Protein AF-A0A0X3Y2R1-F1 (afdb_monomer)

Foldseek 3Di:
DDDPPPPPDQPPDDPDDDPPPVSVVVLVVVLVVLLVVLVVLLVVLVVLLVVLVPDQPDPDPVVVVSVVVLVVSLVVLVVSVVVVCVRCPPPDCDDPSVVSVVSSVVSSVSSVVSSVVSVVSVVVSVVVVVVVVVVVVVVVVVVVVVLVVVLVVLVVVLVVLVVVLVVLLVVLVVVLVVVVVPDPDPVVNVLSVLVSVLSNVLSVLVSVLSVVVSVCVNVVHPDDPVSVVSNVVSVVSVVVSVVVVD

Sequence (246 aa):
MEKNEKKVKMPSESFKEKNIEDSKNKILIFLTERKDNFSKICIDLEEYRRYFKNSFYENNQEYNDKLKEFNQYSKKFNSILDNFLEEVTDLPDGGEIGKLLLEMLTFMLVAQAKNTRIHTRIHKNIMIKSQEQISRYEIDIKSQRNNLRNIYTGFISIIAVFLSIFTLVSANINFFGNIIKVEDTLKKVISLFILVNSVTVFSLITLIGVIYLTIAFFNDKKVKLSYLLAYVPPILLFVSYFIIIA

Organism: Fusobacterium nucleatum subsp. nucleatum (NCBI:txid76856)

Structure (mmCIF, N/CA/C/O backbone):
data_AF-A0A0X3Y2R1-F1
#
_entry.id   AF-A0A0X3Y2R1-F1
#
loop_
_atom_site.group_PDB
_atom_site.id
_atom_site.type_symbol
_atom_site.label_atom_id
_atom_site.label_alt_id
_atom_site.label_comp_id
_atom_site.label_asym_id
_atom_site.label_entity_id
_atom_site.label_seq_id
_atom_site.pdbx_PDB_ins_code
_atom_site.Cartn_x
_atom_site.Cartn_y
_atom_site.Cartn_z
_atom_site.occupancy
_atom_site.B_iso_or_equiv
_atom_site.auth_seq_id
_atom_site.auth_comp_id
_atom_site.auth_asym_id
_atom_site.auth_atom_id
_atom_site.pdbx_PDB_model_num
ATOM 1 N N . MET A 1 1 ? 0.528 -20.472 32.625 1.00 34.16 1 MET A N 1
ATOM 2 C CA . MET A 1 1 ? -0.441 -19.948 33.612 1.00 34.16 1 MET A CA 1
ATOM 3 C C . MET A 1 1 ? -1.631 -19.393 32.846 1.00 34.16 1 MET A C 1
ATOM 5 O O . MET A 1 1 ? -1.656 -18.216 32.512 1.00 34.16 1 MET A O 1
ATOM 9 N N . GLU A 1 2 ? -2.569 -20.265 32.488 1.00 30.62 2 GLU A N 1
ATOM 10 C CA . GLU A 1 2 ? -3.831 -19.877 31.857 1.00 30.62 2 GLU A CA 1
ATOM 11 C C . GLU A 1 2 ? -4.748 -19.287 32.930 1.00 30.62 2 GLU A C 1
ATOM 13 O O . GLU A 1 2 ? -5.202 -19.986 33.836 1.00 30.62 2 GLU A O 1
ATOM 18 N N . LYS A 1 3 ? -4.992 -17.976 32.869 1.00 31.55 3 LYS A N 1
ATOM 19 C CA . LYS A 1 3 ? -6.099 -17.376 33.611 1.00 31.55 3 LYS A CA 1
ATOM 20 C C . LYS A 1 3 ? -7.380 -17.708 32.855 1.00 31.55 3 LYS A C 1
ATOM 22 O O . LYS A 1 3 ? -7.641 -17.141 31.801 1.00 31.55 3 LYS A O 1
ATOM 27 N N . ASN A 1 4 ? -8.154 -18.630 33.419 1.00 30.25 4 ASN A N 1
ATOM 28 C CA . ASN A 1 4 ? -9.552 -18.867 33.080 1.00 30.25 4 ASN A CA 1
ATOM 29 C C . ASN A 1 4 ? -10.342 -17.550 33.191 1.00 30.25 4 ASN A C 1
ATOM 31 O O . ASN A 1 4 ? -10.790 -17.180 34.278 1.00 30.25 4 ASN A O 1
ATOM 35 N N . GLU A 1 5 ? -10.523 -16.841 32.076 1.00 31.39 5 GLU A N 1
ATOM 36 C CA . GLU A 1 5 ? -11.578 -15.838 31.941 1.00 31.39 5 GLU A CA 1
ATOM 37 C C . GLU A 1 5 ? -12.917 -16.584 31.997 1.00 31.39 5 GLU A C 1
ATOM 39 O O . GLU A 1 5 ? -13.379 -17.166 31.013 1.00 31.39 5 GLU A O 1
ATOM 44 N N . LYS A 1 6 ? -13.535 -16.623 33.183 1.00 33.97 6 LYS A N 1
ATOM 45 C CA . LYS A 1 6 ? -14.935 -17.027 33.324 1.00 33.97 6 LYS A CA 1
ATOM 46 C C . LYS A 1 6 ? -15.764 -16.122 32.413 1.00 33.97 6 LYS A C 1
ATOM 48 O O . LYS A 1 6 ? -15.963 -14.952 32.723 1.00 33.97 6 LYS A O 1
ATOM 53 N N . LYS A 1 7 ? -16.264 -16.667 31.301 1.00 39.41 7 LYS A N 1
ATOM 54 C CA . LYS A 1 7 ? -17.355 -16.051 30.541 1.00 39.41 7 LYS A CA 1
ATOM 55 C C . LYS A 1 7 ? -18.564 -15.957 31.473 1.00 39.41 7 LYS A C 1
ATOM 57 O O . LYS A 1 7 ? -19.241 -16.959 31.698 1.00 39.41 7 LYS A O 1
ATOM 62 N N . VAL A 1 8 ? -18.804 -14.778 32.039 1.00 39.47 8 VAL A N 1
ATOM 63 C CA . VAL A 1 8 ? -20.049 -14.469 32.747 1.00 39.47 8 VAL A CA 1
ATOM 64 C C . VAL A 1 8 ? -21.140 -14.393 31.683 1.00 39.47 8 VAL A C 1
ATOM 66 O O . VAL A 1 8 ? -21.275 -13.392 30.987 1.00 39.47 8 VAL A O 1
ATOM 69 N N . LYS A 1 9 ? -21.843 -15.510 31.485 1.00 44.72 9 LYS A N 1
ATOM 70 C CA . LYS A 1 9 ? -23.064 -15.570 30.678 1.00 44.72 9 LYS A CA 1
ATOM 71 C C . LYS A 1 9 ? -24.249 -15.136 31.534 1.00 44.72 9 LYS A C 1
ATOM 73 O O . LYS A 1 9 ? -24.254 -15.407 32.737 1.00 44.72 9 LYS A O 1
ATOM 78 N N . MET A 1 10 ? -25.256 -14.523 30.908 1.00 43.09 10 MET A N 1
ATOM 79 C CA . MET A 1 10 ? -26.556 -14.319 31.551 1.00 43.09 10 MET A CA 1
ATOM 80 C C . MET A 1 10 ? -27.061 -15.641 32.158 1.00 43.09 10 MET A C 1
ATOM 82 O O . MET A 1 10 ? -26.907 -16.693 31.527 1.00 43.09 10 MET A O 1
ATOM 86 N N . PRO A 1 11 ? -27.662 -15.622 33.362 1.00 44.97 11 PRO A N 1
ATOM 87 C CA . PRO A 1 11 ? -28.299 -16.807 33.915 1.00 44.97 11 PRO A CA 1
ATOM 88 C C . PRO A 1 11 ? -29.455 -17.214 32.995 1.00 44.97 11 PRO A C 1
ATOM 90 O O . PRO A 1 11 ? -30.408 -16.461 32.830 1.00 44.97 11 PRO A O 1
ATOM 93 N N . SER A 1 12 ? -29.374 -18.401 32.395 1.00 44.72 12 SER A N 1
ATOM 94 C CA . SER A 1 12 ? -30.384 -18.938 31.473 1.00 44.72 12 SER A CA 1
ATOM 95 C C . SER A 1 12 ? -31.583 -19.577 32.186 1.00 44.72 12 SER A C 1
ATOM 97 O O . SER A 1 12 ? -32.232 -20.463 31.632 1.00 44.72 12 SER A O 1
ATOM 99 N N . GLU A 1 13 ? -31.858 -19.206 33.436 1.00 42.28 13 GLU A N 1
ATOM 100 C CA . GLU A 1 13 ? -32.948 -19.805 34.202 1.00 42.28 13 GLU A CA 1
ATOM 101 C C . GLU A 1 13 ? -34.235 -19.011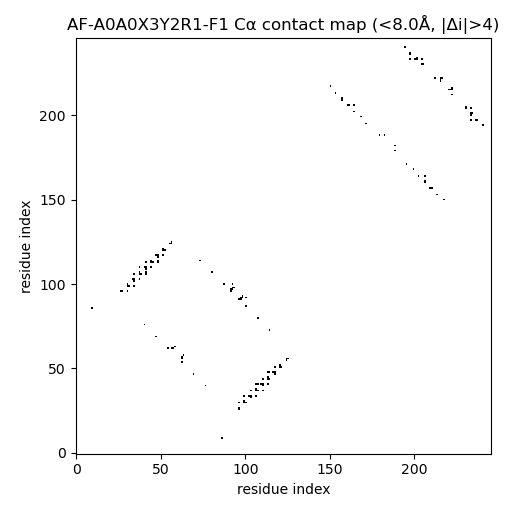 34.009 1.00 42.28 13 GLU A C 1
ATOM 103 O O . GLU A 1 13 ? -34.352 -17.855 34.407 1.00 42.28 13 GLU A O 1
ATOM 108 N N . SER A 1 14 ? -35.205 -19.686 33.388 1.00 39.03 14 SER A N 1
ATOM 109 C CA . SER A 1 14 ? -36.600 -19.281 33.256 1.00 39.03 14 SER A CA 1
ATOM 110 C C . SER A 1 14 ? -37.097 -18.558 34.508 1.00 39.03 14 SER A C 1
ATOM 112 O O . SER A 1 14 ? -37.082 -19.133 35.600 1.00 39.03 14 SER A O 1
ATOM 114 N N . PHE A 1 15 ? -37.575 -17.329 34.326 1.00 49.06 15 PHE A N 1
ATOM 115 C CA . PHE A 1 15 ? -38.191 -16.489 35.348 1.00 49.06 15 PHE A CA 1
ATOM 116 C C . PHE A 1 15 ? -39.434 -17.167 35.956 1.00 49.06 15 PHE A C 1
ATOM 118 O O . PHE A 1 15 ? -40.565 -16.897 35.567 1.00 49.06 15 PHE A O 1
ATOM 125 N N . LYS A 1 16 ? -39.242 -18.077 36.917 1.00 42.19 16 LYS A N 1
ATOM 126 C CA . LYS A 1 16 ? -40.312 -18.630 37.758 1.00 42.19 16 LYS A CA 1
ATOM 127 C C . LYS A 1 16 ? -40.373 -17.850 39.070 1.00 42.19 16 LYS A C 1
ATOM 129 O O . LYS A 1 16 ? -39.720 -18.211 40.041 1.00 42.19 16 LYS A O 1
ATOM 134 N N . GLU A 1 17 ? -41.118 -16.746 39.033 1.00 45.19 17 GLU A N 1
ATOM 135 C CA . GLU A 1 17 ? -41.950 -16.090 40.071 1.00 45.19 17 GLU A CA 1
ATOM 136 C C . GLU A 1 17 ? -41.584 -16.085 41.577 1.00 45.19 17 GLU A C 1
ATOM 138 O O . GLU A 1 17 ? -42.389 -15.610 42.372 1.00 45.19 17 GLU A O 1
ATOM 143 N N . LYS A 1 18 ? -40.398 -16.504 42.037 1.00 44.75 18 LYS A N 1
ATOM 144 C CA . LYS A 1 18 ? -40.058 -16.465 43.478 1.00 44.75 18 LYS A CA 1
ATOM 145 C C . LYS A 1 18 ? -38.888 -15.577 43.896 1.00 44.75 18 LYS A C 1
ATOM 147 O O . LYS A 1 18 ? -38.600 -15.543 45.085 1.00 44.75 18 LYS A O 1
ATOM 152 N N . ASN A 1 19 ? -38.247 -14.818 42.997 1.00 57.69 19 ASN A N 1
ATOM 153 C CA . ASN A 1 19 ? -37.176 -13.903 43.424 1.00 57.69 19 ASN A CA 1
ATOM 154 C C . ASN A 1 19 ? -36.891 -12.740 42.446 1.00 57.69 19 ASN A C 1
ATOM 156 O O . ASN A 1 19 ? -35.836 -12.658 41.811 1.00 57.69 19 ASN A O 1
ATOM 160 N N . ILE A 1 20 ? -37.873 -11.849 42.279 1.00 64.44 20 ILE A N 1
ATOM 161 C CA . ILE A 1 20 ? -37.789 -10.691 41.367 1.00 64.44 20 ILE A CA 1
ATOM 162 C C . ILE A 1 20 ? -36.650 -9.738 41.780 1.00 64.44 20 ILE A C 1
ATOM 164 O O . ILE A 1 20 ? -35.877 -9.310 40.924 1.00 64.44 20 ILE A O 1
ATOM 168 N N . GLU A 1 21 ? -36.489 -9.471 43.080 1.00 72.25 21 GLU A N 1
ATOM 169 C CA . GLU A 1 21 ? -35.453 -8.563 43.599 1.00 72.25 21 GLU A CA 1
ATOM 170 C C . GLU A 1 21 ? -34.033 -9.131 43.407 1.00 72.25 21 GLU A C 1
ATOM 172 O O . GLU A 1 21 ? -33.136 -8.432 42.938 1.00 72.25 21 GLU A O 1
ATOM 177 N N . ASP A 1 22 ? -33.834 -10.431 43.652 1.00 74.69 22 ASP A N 1
ATOM 178 C CA . ASP A 1 22 ? -32.544 -11.101 43.424 1.00 74.69 22 ASP A CA 1
ATOM 179 C C . ASP A 1 22 ? -32.170 -11.160 41.937 1.00 74.69 22 ASP A C 1
ATOM 181 O O . ASP A 1 22 ? -30.998 -11.037 41.572 1.00 74.69 22 ASP A O 1
ATOM 185 N N . SER A 1 23 ? -33.160 -11.319 41.056 1.00 71.00 23 SER A N 1
ATOM 186 C CA . SER A 1 23 ? -32.948 -11.296 39.603 1.00 71.00 23 SER A CA 1
ATOM 187 C C . SER A 1 23 ? -32.554 -9.896 39.126 1.00 71.00 23 SER A C 1
ATOM 189 O O . SER A 1 23 ? -31.621 -9.745 38.336 1.00 71.00 23 SER A O 1
ATOM 191 N N . LYS A 1 24 ? -33.200 -8.862 39.671 1.00 78.94 24 LYS A N 1
ATOM 192 C CA . LYS A 1 24 ? -32.885 -7.454 39.409 1.00 78.94 24 LYS A CA 1
ATOM 193 C C . LYS A 1 24 ? -31.477 -7.084 39.890 1.00 78.94 24 LYS A C 1
ATOM 195 O O . LYS A 1 24 ? -30.729 -6.457 39.142 1.00 78.94 24 LYS A O 1
ATOM 200 N N . ASN A 1 25 ? -31.077 -7.541 41.077 1.00 82.62 25 ASN A N 1
ATOM 201 C CA . ASN A 1 25 ? -29.726 -7.336 41.607 1.00 82.62 25 ASN A CA 1
ATOM 202 C C . ASN A 1 25 ? -28.649 -8.013 40.745 1.00 82.62 25 ASN A C 1
ATOM 204 O O . ASN A 1 25 ? -27.611 -7.410 40.476 1.00 82.62 25 ASN A O 1
ATOM 208 N N . LYS A 1 26 ? -28.899 -9.229 40.240 1.00 82.69 26 LYS A N 1
ATOM 209 C CA . LYS A 1 26 ? -27.979 -9.908 39.309 1.00 82.69 26 LYS A CA 1
ATOM 210 C C . LYS A 1 26 ? -27.798 -9.135 37.999 1.00 82.69 26 LYS A C 1
ATOM 212 O O . LYS A 1 26 ? -26.673 -9.028 37.517 1.00 82.69 26 LYS A O 1
ATOM 217 N N . ILE A 1 27 ? -28.880 -8.578 37.448 1.00 82.00 27 ILE A N 1
ATOM 218 C CA . ILE A 1 27 ? -28.824 -7.743 36.239 1.00 82.00 27 ILE A CA 1
ATOM 219 C C . ILE A 1 27 ? -28.024 -6.466 36.514 1.00 82.00 27 ILE A C 1
ATOM 221 O O . ILE A 1 27 ? -27.129 -6.134 35.745 1.00 82.00 27 ILE A O 1
ATOM 225 N N . LEU A 1 28 ? -28.279 -5.777 37.628 1.00 84.00 28 LEU A N 1
ATOM 226 C CA . LEU A 1 28 ? -27.548 -4.557 37.987 1.00 84.00 28 LEU A CA 1
ATOM 227 C C . LEU A 1 28 ? -26.040 -4.796 38.136 1.00 84.00 28 LEU A C 1
ATOM 229 O O . LEU A 1 28 ? -25.251 -4.007 37.617 1.00 84.00 28 LEU A O 1
ATOM 233 N N . ILE A 1 29 ? -25.631 -5.895 38.777 1.00 85.12 29 ILE A N 1
ATOM 234 C CA . ILE A 1 29 ? -24.212 -6.269 38.896 1.00 85.12 29 ILE A CA 1
ATOM 235 C C . ILE A 1 29 ? -23.607 -6.514 37.510 1.00 85.12 29 ILE A C 1
ATOM 237 O O . ILE A 1 29 ? -22.588 -5.913 37.176 1.00 85.12 29 ILE A O 1
ATOM 241 N N . PHE A 1 30 ? -24.265 -7.324 36.674 1.00 84.12 30 PHE A N 1
ATOM 242 C CA . PHE A 1 30 ? -23.812 -7.612 35.310 1.00 84.12 30 PHE A CA 1
ATOM 243 C C . PHE A 1 30 ? -23.629 -6.337 34.475 1.00 84.12 30 PHE A C 1
ATOM 245 O O . PHE A 1 30 ? -22.599 -6.145 33.825 1.00 84.12 30 PHE A O 1
ATOM 252 N N . LEU A 1 31 ? -24.615 -5.442 34.510 1.00 84.06 31 LEU A N 1
ATOM 253 C CA . LEU A 1 31 ? -24.585 -4.194 33.756 1.00 84.06 31 LEU A CA 1
ATOM 254 C C . LEU A 1 31 ? -23.510 -3.232 34.289 1.00 84.06 31 LEU A C 1
ATOM 256 O O . LEU A 1 31 ? -22.842 -2.562 33.504 1.00 84.06 31 LEU A O 1
ATOM 260 N N . THR A 1 32 ? -23.276 -3.203 35.602 1.00 85.62 32 THR A N 1
ATOM 261 C CA . THR A 1 32 ? -22.211 -2.382 36.203 1.00 85.62 32 THR A CA 1
ATOM 262 C C . THR A 1 32 ? -20.822 -2.880 35.791 1.00 85.62 32 THR A C 1
ATOM 264 O O . THR A 1 32 ? -19.989 -2.086 35.359 1.00 85.62 32 THR A O 1
ATOM 267 N N . GLU A 1 33 ? -20.588 -4.196 35.803 1.00 86.06 33 GLU A N 1
ATOM 268 C CA . GLU A 1 33 ? -19.331 -4.784 35.314 1.00 86.06 33 GLU A CA 1
ATOM 269 C C . GLU A 1 33 ? -19.100 -4.497 33.819 1.00 86.06 33 GLU A C 1
ATOM 271 O O . GLU A 1 33 ? -17.976 -4.233 33.377 1.00 86.06 33 GLU A O 1
ATOM 276 N N . ARG A 1 34 ? -20.164 -4.520 33.007 1.00 84.25 34 ARG A N 1
ATOM 277 C CA . ARG A 1 34 ? -20.086 -4.180 31.578 1.00 84.25 34 ARG A CA 1
ATOM 278 C C . ARG A 1 34 ? -19.798 -2.702 31.351 1.00 84.25 34 ARG A C 1
ATOM 280 O O . ARG A 1 34 ? -18.981 -2.384 30.486 1.00 84.25 34 ARG A O 1
ATOM 287 N N . LYS A 1 35 ? -20.392 -1.809 32.141 1.00 87.25 35 LYS A N 1
ATOM 288 C CA . LYS A 1 35 ? -20.116 -0.368 32.097 1.00 87.25 35 LYS A CA 1
ATOM 289 C C . LYS A 1 35 ? -18.630 -0.069 32.298 1.00 87.25 35 LYS A C 1
ATOM 291 O O . LYS A 1 35 ? -18.055 0.666 31.493 1.00 87.25 35 LYS A O 1
ATOM 296 N N . ASP A 1 36 ? -17.996 -0.669 33.301 1.00 87.06 36 ASP A N 1
ATOM 297 C CA . ASP A 1 36 ? -16.567 -0.460 33.561 1.00 87.06 36 ASP A CA 1
ATOM 298 C C . ASP A 1 36 ? -15.697 -0.948 32.394 1.00 87.06 36 ASP A C 1
ATOM 300 O O . ASP A 1 36 ? -14.759 -0.263 31.972 1.00 87.06 36 ASP A O 1
ATOM 304 N N . ASN A 1 37 ? -16.059 -2.084 31.794 1.00 88.12 37 ASN A N 1
ATOM 305 C CA . ASN A 1 37 ? -15.391 -2.592 30.597 1.00 88.12 37 ASN A CA 1
ATOM 306 C C . ASN A 1 37 ? -15.531 -1.636 29.400 1.00 88.12 37 ASN A C 1
ATOM 308 O O . ASN A 1 37 ? -14.539 -1.350 28.727 1.00 88.12 37 ASN A O 1
ATOM 312 N N . PHE A 1 38 ? -16.725 -1.098 29.137 1.00 88.81 38 PHE A N 1
ATOM 313 C CA . PHE A 1 38 ? -16.936 -0.146 28.039 1.00 88.81 38 PHE A CA 1
ATOM 314 C C . PHE A 1 38 ? -16.244 1.198 28.267 1.00 88.81 38 PHE A C 1
ATOM 316 O O . PHE A 1 38 ? -15.695 1.779 27.325 1.00 88.81 38 PHE A O 1
ATOM 323 N N . SER A 1 39 ? -16.212 1.669 29.512 1.00 89.94 39 SER A N 1
ATOM 324 C CA . SER A 1 39 ? -15.440 2.848 29.901 1.00 89.94 39 SER A CA 1
ATOM 325 C C . SER A 1 39 ? -13.952 2.650 29.593 1.00 89.94 39 SER A C 1
ATOM 327 O O . SER A 1 39 ? -13.333 3.486 28.930 1.00 89.94 39 SER A O 1
ATOM 329 N N . LYS A 1 40 ? -13.392 1.489 29.956 1.00 92.19 40 LYS A N 1
ATOM 330 C CA . LYS A 1 40 ? -12.003 1.140 29.637 1.00 92.19 40 LYS A CA 1
ATOM 331 C C . LYS A 1 40 ? -11.745 1.085 28.130 1.00 92.19 40 LYS A C 1
ATOM 333 O O . LYS A 1 40 ? -10.772 1.668 27.663 1.00 92.19 40 LYS A O 1
ATOM 338 N N . ILE A 1 41 ? -12.657 0.495 27.356 1.00 93.31 41 ILE A N 1
ATOM 339 C CA . ILE A 1 41 ? -12.561 0.472 25.887 1.00 93.31 41 ILE A CA 1
ATOM 340 C C . ILE A 1 41 ? -12.483 1.891 25.305 1.00 93.31 41 ILE A C 1
ATOM 342 O O . ILE A 1 41 ? -11.705 2.158 24.387 1.00 93.31 41 ILE A O 1
ATOM 346 N N . CYS A 1 42 ? -13.254 2.835 25.850 1.00 92.00 42 CYS A N 1
ATOM 347 C CA . CYS A 1 42 ? -13.208 4.231 25.414 1.00 92.00 42 CYS A CA 1
ATOM 348 C C . CYS A 1 42 ? -11.849 4.899 25.668 1.00 92.00 42 CYS A C 1
ATOM 350 O O . CYS A 1 42 ? -11.471 5.795 24.897 1.00 92.00 42 CYS A O 1
ATOM 352 N N . ILE A 1 43 ? -11.159 4.513 26.745 1.00 93.12 43 ILE A N 1
ATOM 353 C CA . ILE A 1 43 ? -9.824 5.002 27.111 1.00 93.12 43 ILE A CA 1
ATOM 354 C C . ILE A 1 43 ? -8.783 4.398 26.170 1.00 93.12 43 ILE A C 1
ATOM 356 O O . ILE A 1 43 ? -8.083 5.153 25.500 1.00 93.12 43 ILE A O 1
ATOM 360 N N . ASP A 1 44 ? -8.759 3.073 26.028 1.00 94.56 44 ASP A N 1
ATOM 361 C CA . ASP A 1 44 ? -7.815 2.362 25.157 1.00 94.56 44 ASP A CA 1
ATOM 362 C C . ASP A 1 44 ? -7.900 2.879 23.705 1.00 94.56 44 ASP A C 1
ATOM 364 O O . ASP A 1 44 ? -6.894 3.195 23.067 1.00 94.56 44 ASP A O 1
ATOM 368 N N . LEU A 1 45 ? -9.116 3.057 23.172 1.00 94.88 45 LEU A N 1
ATOM 369 C CA . LEU A 1 45 ? -9.315 3.626 21.834 1.00 94.88 45 LEU A CA 1
ATOM 370 C C . LEU A 1 45 ? -8.849 5.084 21.733 1.00 94.88 45 LEU A C 1
ATOM 372 O O . LEU A 1 45 ? -8.444 5.525 20.657 1.00 94.88 45 LEU A O 1
ATOM 376 N N . GLU A 1 46 ? -8.884 5.860 22.818 1.00 93.50 46 GLU A N 1
ATOM 377 C CA . GLU A 1 46 ? -8.306 7.207 22.814 1.00 93.50 46 GLU A CA 1
ATOM 378 C C . GLU A 1 46 ? -6.782 7.166 22.695 1.00 93.50 46 GLU A C 1
ATOM 380 O O . GLU A 1 46 ? -6.209 8.009 22.002 1.00 93.50 46 GLU A O 1
ATOM 385 N N . GLU A 1 47 ? -6.127 6.186 23.314 1.00 93.81 47 GLU A N 1
ATOM 386 C CA . GLU A 1 47 ? -4.680 5.999 23.201 1.00 93.81 47 GLU A CA 1
ATOM 387 C C . GLU A 1 47 ? -4.281 5.659 21.766 1.00 93.81 47 GLU A C 1
ATOM 389 O O . GLU A 1 47 ? -3.440 6.353 21.187 1.00 93.81 47 GLU A O 1
ATOM 394 N N . TYR A 1 48 ? -4.964 4.700 21.131 1.00 94.12 48 TYR A N 1
ATOM 395 C CA . TYR A 1 48 ? -4.760 4.406 19.709 1.00 94.12 48 TYR A CA 1
ATOM 396 C C . TYR A 1 48 ? -5.024 5.629 18.832 1.00 94.12 48 TYR A C 1
ATOM 398 O O . TYR A 1 48 ? -4.246 5.944 17.930 1.00 94.12 48 TYR A O 1
ATOM 406 N N . ARG A 1 49 ? -6.097 6.377 19.107 1.00 92.06 49 ARG A N 1
ATOM 407 C CA . ARG A 1 49 ? -6.407 7.607 18.374 1.00 92.06 49 ARG A CA 1
ATOM 408 C C . ARG A 1 49 ? -5.297 8.642 18.498 1.00 92.06 49 ARG A C 1
ATOM 410 O O . ARG A 1 49 ? -5.000 9.294 17.497 1.00 92.06 49 ARG A O 1
ATOM 417 N N . ARG A 1 50 ? -4.720 8.831 19.686 1.00 91.31 50 ARG A N 1
ATOM 418 C CA . ARG A 1 50 ? -3.596 9.753 19.912 1.00 91.31 50 ARG A CA 1
ATOM 419 C C . ARG A 1 50 ? -2.345 9.278 19.186 1.00 91.31 50 ARG A C 1
ATOM 421 O O . ARG A 1 50 ? -1.742 10.090 18.488 1.00 91.31 50 ARG A O 1
ATOM 428 N N . TYR A 1 51 ? -2.032 7.987 19.275 1.00 91.62 51 TYR A N 1
ATOM 429 C CA . TYR A 1 51 ? -0.921 7.367 18.556 1.00 91.62 51 TYR A CA 1
ATOM 430 C C . TYR A 1 51 ? -1.045 7.623 17.051 1.00 91.62 51 TYR A C 1
ATOM 432 O O . TYR A 1 51 ? -0.275 8.395 16.493 1.00 91.62 51 TYR A O 1
ATOM 440 N N . PHE A 1 52 ? -2.109 7.145 16.402 1.00 90.38 52 PHE A N 1
ATOM 441 C CA . PHE A 1 52 ? -2.288 7.317 14.954 1.00 90.38 52 PHE A CA 1
ATOM 442 C C . PHE A 1 52 ? -2.540 8.765 14.510 1.00 90.38 52 PHE A C 1
ATOM 444 O O . PHE A 1 52 ? -2.490 9.047 13.315 1.00 90.38 52 PHE A O 1
ATOM 451 N N . LYS A 1 53 ? -2.861 9.690 15.425 1.00 87.50 53 LYS A N 1
ATOM 452 C CA . LYS A 1 53 ? -2.944 11.128 15.120 1.00 87.50 53 LYS A CA 1
ATOM 453 C C . LYS A 1 53 ? -1.557 11.762 15.023 1.00 87.50 53 LYS A C 1
ATOM 455 O O . LYS A 1 53 ? -1.380 12.633 14.177 1.00 87.50 53 LYS A O 1
ATOM 460 N N . ASN A 1 54 ? -0.641 11.373 15.904 1.00 82.69 54 ASN A N 1
ATOM 461 C CA . ASN A 1 54 ? 0.686 11.976 16.014 1.00 82.69 54 ASN A CA 1
ATOM 462 C C . ASN A 1 54 ? 1.739 11.215 15.200 1.00 82.69 54 ASN A C 1
ATOM 464 O O . ASN A 1 54 ? 2.733 11.804 14.790 1.00 82.69 54 ASN A O 1
ATOM 468 N N . SER A 1 55 ? 1.509 9.931 14.938 1.00 76.94 55 SER A N 1
ATOM 469 C CA . SER A 1 55 ? 2.342 9.120 14.063 1.00 76.94 55 SER A CA 1
ATOM 470 C C . SER A 1 55 ? 1.979 9.394 12.608 1.00 76.94 55 SER A C 1
ATOM 472 O O . SER A 1 55 ? 0.854 9.135 12.166 1.00 76.94 55 SER A O 1
ATOM 474 N N . PHE A 1 56 ? 2.947 9.883 11.839 1.00 67.88 56 PHE A N 1
ATOM 475 C CA . PHE A 1 56 ? 2.886 9.754 10.390 1.00 67.88 56 PHE A CA 1
ATOM 476 C C . PHE A 1 56 ? 3.056 8.278 10.030 1.00 67.88 56 PHE A C 1
ATOM 478 O O . PHE A 1 56 ? 3.647 7.514 10.793 1.00 67.88 56 PHE A O 1
ATOM 485 N N . TYR A 1 57 ? 2.485 7.853 8.900 1.00 64.06 57 TYR A N 1
ATOM 486 C CA . TYR A 1 57 ? 2.763 6.513 8.395 1.00 64.06 57 TYR A CA 1
ATOM 487 C C . TYR A 1 57 ? 4.256 6.449 8.084 1.00 64.06 57 TYR A C 1
ATOM 489 O O . TYR A 1 57 ? 4.720 6.941 7.057 1.00 64.06 57 TYR A O 1
ATOM 497 N N . GLU A 1 58 ? 5.006 5.854 8.994 1.00 64.44 58 GLU A N 1
ATOM 498 C CA . GLU A 1 58 ? 6.393 5.501 8.801 1.00 64.44 58 GLU A CA 1
ATOM 499 C C . GLU A 1 58 ? 6.426 4.011 8.516 1.00 64.44 58 GLU A C 1
ATOM 501 O O . GLU A 1 58 ? 5.734 3.217 9.153 1.00 64.44 58 GLU A O 1
ATOM 506 N N . ASN A 1 59 ? 7.228 3.606 7.535 1.00 65.38 59 ASN A N 1
ATOM 507 C CA . ASN A 1 59 ? 7.446 2.191 7.252 1.00 65.38 59 ASN A CA 1
ATOM 508 C C . ASN A 1 59 ? 8.395 1.591 8.306 1.00 65.38 59 ASN A C 1
ATOM 510 O O . ASN A 1 59 ? 9.394 0.964 7.964 1.00 65.38 59 ASN A O 1
ATOM 514 N N . ASN A 1 60 ? 8.114 1.859 9.580 1.00 79.75 60 ASN A N 1
ATOM 515 C CA . ASN A 1 60 ? 8.862 1.393 10.726 1.00 79.75 60 ASN A CA 1
ATOM 516 C C . ASN A 1 60 ? 8.119 0.203 11.359 1.00 79.75 60 ASN A C 1
ATOM 518 O O . ASN A 1 60 ? 6.925 -0.030 11.134 1.00 79.75 60 ASN A O 1
ATOM 522 N N . GLN A 1 61 ? 8.865 -0.628 12.077 1.00 85.25 61 GLN A N 1
ATOM 523 C CA . GLN A 1 61 ? 8.319 -1.856 12.642 1.00 85.25 61 GLN A CA 1
ATOM 524 C C . GLN A 1 61 ? 7.283 -1.559 13.734 1.00 85.25 61 GLN A C 1
ATOM 526 O O . GLN A 1 61 ? 6.225 -2.181 13.762 1.00 85.25 61 GLN A O 1
ATOM 531 N N . GLU A 1 62 ? 7.533 -0.520 14.530 1.00 87.94 62 GLU A N 1
ATOM 532 C CA . GLU A 1 62 ? 6.661 -0.075 15.617 1.00 87.94 62 GLU A CA 1
ATOM 533 C C . GLU A 1 62 ? 5.240 0.277 15.142 1.00 87.94 62 GLU A C 1
ATOM 535 O O . GLU A 1 62 ? 4.258 -0.200 15.711 1.00 87.94 62 GLU A O 1
ATOM 540 N N . TYR A 1 63 ? 5.112 1.049 14.060 1.00 88.06 63 TYR A N 1
ATOM 541 C CA . TYR A 1 63 ? 3.826 1.437 13.482 1.00 88.06 63 TYR A CA 1
ATOM 542 C C . TYR A 1 63 ? 3.055 0.223 12.966 1.00 88.06 63 TYR A C 1
ATOM 544 O O . TYR A 1 63 ? 1.849 0.105 13.189 1.00 88.06 63 TYR A O 1
ATOM 552 N N . ASN A 1 64 ? 3.744 -0.700 12.288 1.00 88.44 64 ASN A N 1
ATOM 553 C CA . ASN A 1 64 ? 3.130 -1.917 11.759 1.00 88.44 64 ASN A CA 1
ATOM 554 C C . ASN A 1 64 ? 2.649 -2.849 12.876 1.00 88.44 64 ASN A C 1
ATOM 556 O O . ASN A 1 64 ? 1.577 -3.448 12.757 1.00 88.44 64 ASN A O 1
ATOM 560 N N . ASP A 1 65 ? 3.410 -2.953 13.961 1.00 91.50 65 ASP A N 1
ATOM 561 C CA . ASP A 1 65 ? 3.036 -3.756 15.121 1.00 91.50 65 ASP A CA 1
ATOM 562 C C . ASP A 1 65 ? 1.841 -3.128 15.849 1.00 91.50 65 ASP A C 1
ATOM 564 O O . ASP A 1 65 ? 0.847 -3.816 1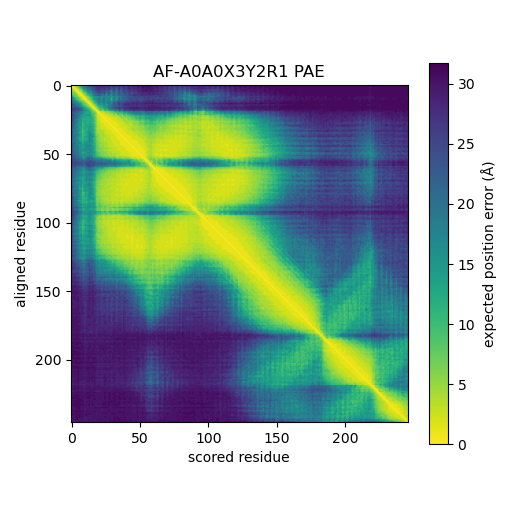6.097 1.00 91.50 65 ASP A O 1
ATOM 568 N N . LYS A 1 66 ? 1.846 -1.804 16.052 1.00 92.19 66 LYS A N 1
ATOM 569 C CA . LYS A 1 66 ? 0.698 -1.067 16.607 1.00 92.19 66 LYS A CA 1
ATOM 570 C C . LYS A 1 66 ? -0.549 -1.142 15.730 1.00 92.19 66 LYS A C 1
ATOM 572 O O . LYS A 1 66 ? -1.660 -1.231 16.249 1.00 92.19 66 LYS A O 1
ATOM 577 N N . LEU A 1 67 ? -0.397 -1.146 14.407 1.00 92.69 67 LEU A N 1
ATOM 578 C CA . LEU A 1 67 ? -1.503 -1.337 13.467 1.00 92.69 67 LEU A CA 1
ATOM 579 C C . LEU A 1 67 ? -2.114 -2.739 13.585 1.00 92.69 67 LEU A C 1
ATOM 581 O O . LEU A 1 67 ? -3.339 -2.879 13.594 1.00 92.69 67 LEU A O 1
ATOM 585 N N . LYS A 1 68 ? -1.284 -3.782 13.691 1.00 94.06 68 LYS A N 1
ATOM 586 C CA . LYS A 1 68 ? -1.760 -5.158 13.912 1.00 94.06 68 LYS A CA 1
ATOM 587 C C . LYS A 1 68 ? -2.488 -5.285 15.247 1.00 94.06 68 LYS A C 1
ATOM 589 O O . LYS A 1 68 ? -3.578 -5.855 15.276 1.00 94.06 68 LYS A O 1
ATOM 594 N N . GLU A 1 69 ? -1.915 -4.723 16.307 1.00 95.56 69 GLU A N 1
ATOM 595 C CA . GLU A 1 69 ? -2.508 -4.686 17.646 1.00 95.56 69 GLU A CA 1
ATOM 596 C C . GLU A 1 69 ? -3.880 -3.998 17.617 1.00 95.56 69 GLU A C 1
ATOM 598 O O . GLU A 1 69 ? -4.880 -4.591 18.022 1.00 95.56 69 GLU A O 1
ATOM 603 N N . PHE A 1 70 ? -3.963 -2.801 17.022 1.00 95.88 70 PHE A N 1
ATOM 604 C CA . PHE A 1 70 ? -5.220 -2.071 16.864 1.00 95.88 70 PHE A CA 1
ATOM 605 C C . PHE A 1 70 ? -6.259 -2.864 16.066 1.00 95.88 70 PHE A C 1
ATOM 607 O O . PHE A 1 70 ? -7.420 -2.923 16.457 1.00 95.88 70 PHE A O 1
ATOM 614 N N . ASN A 1 71 ? -5.871 -3.511 14.966 1.00 94.62 71 ASN A N 1
ATOM 615 C CA . ASN A 1 71 ? -6.806 -4.294 14.156 1.00 94.62 71 ASN A CA 1
ATOM 616 C C . ASN A 1 71 ? -7.381 -5.492 14.925 1.00 94.62 71 ASN A C 1
ATOM 618 O O . ASN A 1 71 ? -8.562 -5.810 14.778 1.00 94.62 71 ASN A O 1
ATOM 622 N N . GLN A 1 72 ? -6.569 -6.156 15.750 1.00 96.00 72 GLN A N 1
ATOM 623 C CA . GLN A 1 72 ? -7.045 -7.225 16.630 1.00 96.00 72 GLN A CA 1
ATOM 624 C C . GLN A 1 72 ? -7.966 -6.673 17.720 1.00 96.00 72 GLN A C 1
ATOM 626 O O . GLN A 1 72 ? -9.045 -7.222 17.949 1.00 96.00 72 GLN A O 1
ATOM 631 N N . TYR A 1 73 ? -7.579 -5.556 18.338 1.00 95.50 73 TYR A N 1
ATOM 632 C CA . TYR A 1 73 ? -8.378 -4.874 19.348 1.00 95.50 73 TYR A CA 1
ATOM 633 C C . TYR A 1 73 ? -9.744 -4.438 18.798 1.00 95.50 73 TYR A C 1
ATOM 635 O O . TYR A 1 73 ? -10.775 -4.732 19.393 1.00 95.50 73 TYR A O 1
ATOM 643 N N . SER A 1 74 ? -9.765 -3.810 17.621 1.00 94.94 74 SER A N 1
ATOM 644 C CA . SER A 1 74 ? -10.968 -3.347 16.923 1.00 94.94 74 SER A CA 1
ATOM 645 C C . SER A 1 74 ? -11.930 -4.499 16.613 1.00 94.94 74 SER A C 1
ATOM 647 O O . SER A 1 74 ? -13.130 -4.389 16.856 1.00 94.94 74 SER A O 1
ATOM 649 N N . LYS A 1 75 ? -11.408 -5.650 16.166 1.00 94.88 75 LYS A N 1
ATOM 650 C CA . LYS A 1 75 ? -12.211 -6.868 15.962 1.00 94.88 75 LYS A CA 1
ATOM 651 C C . LYS A 1 75 ? -12.796 -7.401 17.267 1.00 94.88 75 LYS A C 1
ATOM 653 O O . LYS A 1 75 ? -13.972 -7.752 17.306 1.00 94.88 75 LYS A O 1
ATOM 658 N N . LYS A 1 76 ? -11.989 -7.450 18.334 1.00 93.94 76 LYS A N 1
ATOM 659 C CA . LYS A 1 76 ? -12.452 -7.876 19.661 1.00 93.94 76 LYS A CA 1
ATOM 660 C C . LYS A 1 76 ? -13.550 -6.944 20.176 1.00 93.94 76 LYS A C 1
ATOM 662 O O . LYS A 1 76 ? -14.562 -7.431 20.662 1.00 93.94 76 LYS A O 1
ATOM 667 N N . PHE A 1 77 ? -13.377 -5.634 20.020 1.00 94.25 77 PHE A N 1
ATOM 668 C CA . PHE A 1 77 ? -14.382 -4.637 20.377 1.00 94.25 77 PHE A CA 1
ATOM 669 C C . PHE A 1 77 ? -15.699 -4.849 19.624 1.00 94.25 77 PHE A C 1
ATOM 671 O O . PHE A 1 77 ? -16.736 -4.914 20.273 1.00 94.25 77 PHE A O 1
ATOM 678 N N . ASN A 1 78 ? -15.668 -5.026 18.299 1.00 92.56 78 ASN A N 1
ATOM 679 C CA . ASN A 1 78 ? -16.888 -5.277 17.525 1.00 92.56 78 ASN A CA 1
ATOM 680 C C . ASN A 1 78 ? -17.609 -6.549 18.004 1.00 92.56 78 ASN A C 1
ATOM 682 O O . ASN A 1 78 ? -18.813 -6.527 18.203 1.00 92.56 78 ASN A O 1
ATOM 686 N N . SER A 1 79 ? -16.873 -7.624 18.305 1.00 93.00 79 SER A N 1
ATOM 687 C CA . SER A 1 79 ? -17.485 -8.835 18.869 1.00 93.00 79 SER A CA 1
ATOM 688 C C . SER A 1 79 ? -18.093 -8.607 20.260 1.00 93.00 79 SER A C 1
ATOM 690 O O . SER A 1 79 ? -19.136 -9.174 20.569 1.00 93.00 79 SER A O 1
ATOM 692 N N . ILE A 1 80 ? -17.466 -7.790 21.114 1.00 90.50 80 ILE A N 1
ATOM 693 C CA . ILE A 1 80 ? -18.032 -7.418 22.423 1.00 90.50 80 ILE A CA 1
ATOM 694 C C . ILE A 1 80 ? -19.313 -6.597 22.241 1.00 90.50 80 ILE A C 1
ATOM 696 O O . ILE A 1 80 ? -20.274 -6.821 22.974 1.00 90.50 80 ILE A O 1
ATOM 700 N N . LEU A 1 81 ? -19.312 -5.666 21.284 1.00 90.19 81 LEU A N 1
ATOM 701 C CA . LEU A 1 81 ? -20.461 -4.835 20.938 1.00 90.19 81 LEU A CA 1
ATOM 702 C C . LEU A 1 81 ? -21.641 -5.699 20.482 1.00 90.19 81 LEU A C 1
ATOM 704 O O . LEU A 1 81 ? -22.719 -5.574 21.053 1.00 90.19 81 LEU A O 1
ATOM 708 N N . ASP A 1 82 ? -21.418 -6.601 19.526 1.00 89.62 82 ASP A N 1
ATOM 709 C CA . ASP A 1 82 ? -22.459 -7.484 18.989 1.00 89.62 82 ASP A CA 1
ATOM 710 C C . ASP A 1 82 ? -23.050 -8.376 20.093 1.00 89.62 82 ASP A C 1
ATOM 712 O O . ASP A 1 82 ? -24.261 -8.389 20.296 1.00 89.62 82 ASP A O 1
ATOM 716 N N . ASN A 1 83 ? -22.192 -9.026 20.891 1.00 88.75 83 ASN A N 1
ATOM 717 C CA . ASN A 1 83 ? -22.637 -9.868 22.006 1.00 88.75 83 ASN A CA 1
ATOM 718 C C . ASN A 1 83 ? -23.440 -9.075 23.046 1.00 88.75 83 ASN A C 1
ATOM 720 O O . ASN A 1 83 ? -24.415 -9.581 23.589 1.00 88.75 83 ASN A O 1
ATOM 724 N N . PHE A 1 84 ? -23.023 -7.846 23.363 1.00 87.44 84 PHE A N 1
ATOM 725 C CA . PHE A 1 84 ? -23.748 -7.025 24.326 1.00 87.44 84 PHE A CA 1
ATOM 726 C C . PHE A 1 84 ? -25.115 -6.611 23.789 1.00 87.44 84 PHE A C 1
ATOM 728 O O . PHE A 1 84 ? -26.085 -6.680 24.533 1.00 87.44 84 PHE A O 1
ATOM 735 N N . LEU A 1 85 ? -25.201 -6.202 22.519 1.00 86.44 85 LEU A N 1
ATO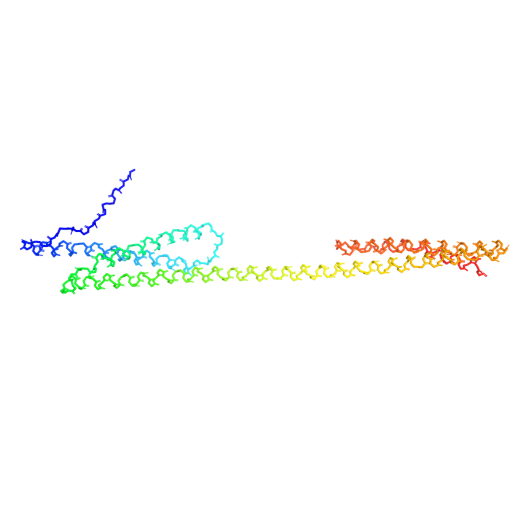M 736 C CA . LEU A 1 85 ? -26.475 -5.848 21.897 1.00 86.44 85 LEU A CA 1
ATOM 737 C C . LEU A 1 85 ? -27.444 -7.033 21.914 1.00 86.44 85 LEU A C 1
ATOM 739 O O . LEU A 1 85 ? -28.598 -6.832 22.268 1.00 86.44 85 LEU A O 1
ATOM 743 N N . GLU A 1 86 ? -26.968 -8.250 21.633 1.00 86.81 86 GLU A N 1
ATOM 744 C CA . GLU A 1 86 ? -27.768 -9.473 21.773 1.00 86.81 86 GLU A CA 1
ATOM 745 C C . GLU A 1 86 ? -28.234 -9.690 23.223 1.00 86.81 86 GLU A C 1
ATOM 747 O O . GLU A 1 86 ? -29.430 -9.855 23.460 1.00 86.81 86 GLU A O 1
ATOM 752 N N . GLU A 1 87 ? -27.316 -9.621 24.196 1.00 82.88 87 GLU A N 1
ATOM 753 C CA . GLU A 1 87 ? -27.583 -9.856 25.626 1.00 82.88 87 GLU A CA 1
ATOM 754 C C . GLU A 1 87 ? -28.583 -8.860 26.240 1.00 82.88 87 GLU A C 1
ATOM 756 O O . GLU A 1 87 ? -29.278 -9.210 27.194 1.00 82.88 87 GLU A O 1
ATOM 761 N N . VAL A 1 88 ? -28.666 -7.625 25.732 1.00 82.75 88 VAL A N 1
ATOM 762 C CA . VAL A 1 88 ? -29.548 -6.589 26.302 1.00 82.75 88 VAL A CA 1
ATOM 763 C C . VAL A 1 88 ? -30.913 -6.466 25.630 1.00 82.75 88 VAL A C 1
ATOM 765 O O . VAL A 1 88 ? -31.764 -5.757 26.162 1.00 82.75 88 VAL A O 1
ATOM 768 N N . THR A 1 89 ? -31.146 -7.156 24.509 1.00 78.19 89 THR A N 1
ATOM 769 C CA . THR A 1 89 ? -32.406 -7.076 23.740 1.00 78.19 89 THR A CA 1
ATOM 770 C C . THR A 1 89 ? -33.635 -7.441 24.577 1.00 78.19 89 THR A C 1
ATOM 772 O O . THR A 1 89 ? -34.691 -6.837 24.416 1.00 78.19 89 THR A O 1
ATOM 775 N N . ASP A 1 90 ? -33.475 -8.394 25.499 1.00 78.38 90 ASP A N 1
ATOM 776 C CA . ASP A 1 90 ? -34.564 -8.950 26.310 1.00 78.38 90 ASP A CA 1
ATOM 777 C C . ASP A 1 90 ? -34.617 -8.370 27.739 1.00 78.38 90 ASP A C 1
ATOM 779 O O . ASP A 1 90 ? -35.354 -8.867 28.597 1.00 78.38 90 ASP A O 1
ATOM 783 N N . LEU A 1 91 ? -33.814 -7.342 28.042 1.00 80.06 91 LEU A N 1
ATOM 784 C CA . LEU A 1 91 ? -33.759 -6.751 29.380 1.00 80.06 91 LEU A CA 1
ATOM 785 C C . LEU A 1 91 ? -34.859 -5.699 29.596 1.00 80.06 91 LEU A C 1
ATOM 787 O O . LEU A 1 91 ? -35.204 -4.962 28.675 1.00 80.06 91 LEU A O 1
ATOM 791 N N . PRO A 1 92 ? -35.371 -5.562 30.836 1.00 76.94 92 PRO A N 1
ATOM 792 C CA . PRO A 1 92 ? -36.310 -4.500 31.162 1.00 76.94 92 PRO A CA 1
ATOM 793 C C . PRO A 1 92 ? -35.649 -3.125 31.000 1.00 76.94 92 PRO A C 1
ATOM 795 O O . PRO A 1 92 ? -34.615 -2.830 31.596 1.00 76.94 92 PRO A O 1
ATOM 798 N N . ASP A 1 93 ? -36.289 -2.261 30.225 1.00 71.62 93 ASP A N 1
ATOM 799 C CA . ASP A 1 93 ? -35.845 -0.921 29.831 1.00 71.62 93 ASP A CA 1
ATOM 800 C C . ASP A 1 93 ? -36.310 0.189 30.797 1.00 71.62 93 ASP A C 1
ATOM 802 O O . ASP A 1 93 ? -35.979 1.365 30.634 1.00 71.62 93 ASP A O 1
ATOM 806 N N . GLY A 1 94 ? -37.031 -0.180 31.859 1.00 75.62 94 GLY A N 1
ATOM 807 C CA . GLY A 1 94 ? -37.519 0.727 32.896 1.00 75.62 94 GLY A CA 1
ATOM 808 C C . GLY A 1 94 ? -36.569 0.922 34.086 1.00 75.62 94 GLY A C 1
ATOM 809 O O . GLY A 1 94 ? -35.786 0.050 34.467 1.00 75.62 94 GLY A O 1
ATOM 810 N N . GLY A 1 95 ? -36.688 2.076 34.748 1.00 83.12 95 GLY A N 1
ATOM 811 C CA . GLY A 1 95 ? -36.041 2.343 36.036 1.00 83.12 95 GLY A CA 1
ATOM 812 C C . GLY A 1 95 ? -34.514 2.462 35.968 1.00 83.12 95 GLY A C 1
ATOM 813 O O . GLY A 1 95 ? -33.955 3.089 35.072 1.00 83.12 95 GLY A O 1
ATOM 814 N N . GLU A 1 96 ? -33.830 1.918 36.974 1.00 83.50 96 GLU A N 1
ATOM 815 C CA . GLU A 1 96 ? -32.367 1.997 37.104 1.00 83.50 96 GLU A CA 1
ATOM 816 C C . GLU A 1 96 ? -31.630 1.162 36.047 1.00 83.50 96 GLU A C 1
ATOM 818 O O . GLU A 1 96 ? -30.612 1.605 35.521 1.00 83.50 96 GLU A O 1
ATOM 823 N N . ILE A 1 97 ? -32.199 0.014 35.662 1.00 83.94 97 ILE A N 1
ATOM 824 C CA . ILE A 1 97 ? -31.671 -0.855 34.601 1.00 83.94 97 ILE A CA 1
ATOM 825 C C . ILE A 1 97 ? -31.653 -0.098 33.267 1.00 83.94 97 ILE A C 1
ATOM 827 O O . ILE A 1 97 ? -30.607 -0.022 32.627 1.00 83.94 97 ILE A O 1
ATOM 831 N N . GLY A 1 98 ? -32.763 0.552 32.899 1.00 83.31 98 GLY A N 1
ATOM 832 C CA . GLY A 1 98 ? -32.849 1.381 31.692 1.00 83.31 98 GLY A CA 1
ATOM 833 C C . GLY A 1 98 ? -31.837 2.531 31.656 1.00 83.31 98 GLY A C 1
ATOM 834 O O . GLY A 1 98 ? -31.197 2.771 30.632 1.00 83.31 98 GLY A O 1
ATOM 835 N N . LYS A 1 99 ? -31.623 3.216 32.790 1.00 86.94 99 LYS A N 1
ATOM 836 C CA . LYS A 1 99 ? -30.596 4.271 32.896 1.00 86.94 99 LYS A CA 1
ATOM 837 C C . LYS A 1 99 ? -29.192 3.722 32.642 1.00 86.94 99 LYS A C 1
ATOM 839 O O . LYS A 1 99 ? -28.419 4.348 31.919 1.00 86.94 99 LYS A O 1
ATOM 844 N N . LEU A 1 100 ? -28.874 2.560 33.209 1.00 87.00 100 LEU A N 1
ATOM 845 C CA . LEU A 1 100 ? -27.561 1.934 33.060 1.00 87.00 100 LEU A CA 1
ATOM 846 C C . LEU A 1 100 ? -27.343 1.407 31.633 1.00 87.00 100 LEU A C 1
ATOM 848 O O . LEU A 1 100 ? -26.261 1.583 31.073 1.00 87.00 100 LEU A O 1
ATOM 852 N N . LEU A 1 101 ? -28.386 0.844 31.012 1.00 87.56 101 LEU A N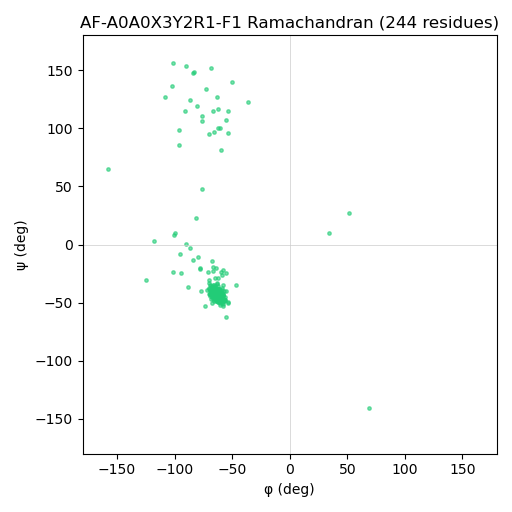 1
ATOM 853 C CA . LEU A 1 101 ? -28.405 0.468 29.595 1.00 87.56 101 LEU A CA 1
ATOM 854 C C . LEU A 1 101 ? -28.099 1.662 28.688 1.00 87.56 101 LEU A C 1
ATOM 856 O O . LEU A 1 101 ? -27.213 1.572 27.836 1.00 87.56 101 LEU A O 1
ATOM 860 N N . LEU A 1 102 ? -28.764 2.798 28.910 1.00 87.88 102 LEU A N 1
ATOM 861 C CA . LEU A 1 102 ? -28.528 4.024 28.147 1.00 87.88 102 LEU A CA 1
ATOM 862 C C . LEU A 1 102 ? -27.094 4.549 28.317 1.00 87.88 102 LEU A C 1
ATOM 864 O O . LEU A 1 102 ? -26.465 4.991 27.351 1.00 87.88 102 LEU A O 1
ATOM 868 N N . GLU A 1 103 ? -26.554 4.487 29.533 1.00 89.06 103 GLU A N 1
ATOM 869 C CA . GLU A 1 103 ? -25.183 4.911 29.810 1.00 89.06 103 GLU A CA 1
ATOM 870 C C . GLU A 1 103 ? -24.157 4.025 29.081 1.00 89.06 103 GLU A C 1
ATOM 872 O O . GLU A 1 103 ? -23.245 4.540 28.430 1.00 89.06 103 GLU A O 1
ATOM 877 N N . MET A 1 104 ? -24.334 2.700 29.093 1.00 89.12 104 MET A N 1
ATOM 878 C CA . MET A 1 104 ? -23.468 1.785 28.339 1.00 89.12 104 MET A CA 1
ATOM 879 C C . MET A 1 104 ? -23.591 1.983 26.831 1.00 89.12 104 MET A C 1
ATOM 881 O O . MET A 1 104 ? -22.569 2.048 26.151 1.00 89.12 104 MET A O 1
ATOM 885 N N . LEU A 1 105 ? -24.809 2.156 26.305 1.00 88.12 105 LEU A N 1
ATOM 886 C CA . LEU A 1 105 ? -25.034 2.507 24.898 1.00 88.12 105 LEU A CA 1
ATOM 887 C C . LEU A 1 105 ? -24.275 3.780 24.515 1.00 88.12 105 LEU A C 1
ATOM 889 O O . LEU A 1 105 ? -23.650 3.832 23.457 1.00 88.12 105 LEU A O 1
ATOM 893 N N . THR A 1 106 ? -24.244 4.773 25.403 1.00 89.44 106 THR A N 1
ATOM 894 C CA . THR A 1 106 ? -23.480 6.007 25.189 1.00 89.44 106 THR A CA 1
ATOM 895 C C . THR A 1 106 ? -21.976 5.734 25.110 1.00 89.44 106 THR A C 1
ATOM 897 O O . THR A 1 106 ? -21.322 6.191 24.168 1.00 89.44 106 THR A O 1
ATOM 900 N N . PHE A 1 107 ? -21.416 4.948 26.038 1.00 89.69 107 PHE A N 1
ATOM 901 C CA . PHE A 1 107 ? -20.006 4.545 25.970 1.00 89.69 107 PHE A CA 1
ATOM 902 C C . PHE A 1 107 ? -19.692 3.765 24.688 1.00 89.69 107 PHE A C 1
ATOM 904 O O . PHE A 1 107 ? -18.690 4.039 24.029 1.00 89.69 107 PHE A O 1
ATOM 911 N N . MET A 1 108 ? -20.562 2.845 24.278 1.00 90.19 108 MET A N 1
ATOM 912 C CA . MET A 1 108 ? -20.382 2.070 23.051 1.00 90.19 108 MET A CA 1
ATOM 913 C C . MET A 1 108 ? -20.402 2.940 21.796 1.00 90.19 108 MET A C 1
ATOM 915 O O . MET A 1 108 ? -19.544 2.780 20.929 1.00 90.19 108 MET A O 1
ATOM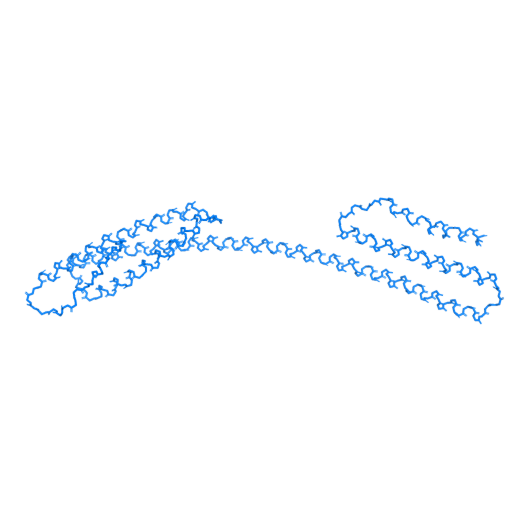 919 N N . LEU A 1 109 ? -21.330 3.896 21.703 1.00 90.81 109 LEU A N 1
ATOM 920 C CA . LEU A 1 109 ? -21.389 4.838 20.584 1.00 90.81 109 LEU A CA 1
ATOM 921 C C . LEU A 1 109 ? -20.119 5.692 20.509 1.00 90.81 109 LEU A C 1
ATOM 923 O O . LEU A 1 109 ? -19.557 5.885 19.428 1.00 90.81 109 LEU A O 1
ATOM 927 N N . VAL A 1 110 ? -19.621 6.157 21.656 1.00 93.00 110 VAL A N 1
ATOM 928 C CA . VAL A 1 110 ? -18.360 6.905 21.743 1.00 93.00 110 VAL A CA 1
ATOM 929 C C . VAL A 1 110 ? -17.182 6.033 21.302 1.00 93.00 110 VAL A C 1
ATOM 931 O O . VAL A 1 110 ? -16.366 6.476 20.488 1.00 93.00 110 VAL A O 1
ATOM 934 N N . ALA A 1 111 ? -17.094 4.794 21.789 1.00 93.44 111 ALA A N 1
ATOM 935 C CA . ALA A 1 111 ? -16.068 3.836 21.391 1.00 93.44 111 ALA A CA 1
ATOM 936 C C . ALA A 1 111 ? -16.108 3.571 19.878 1.00 93.44 111 ALA A C 1
ATOM 938 O O . ALA A 1 111 ? -15.089 3.706 19.200 1.00 93.44 111 ALA A O 1
ATOM 939 N N . GLN A 1 112 ? -17.286 3.307 19.312 1.00 94.00 112 GLN A N 1
ATOM 940 C CA . GLN A 1 112 ? -17.447 3.040 17.885 1.00 94.00 112 GLN A CA 1
ATOM 941 C C . GLN A 1 112 ? -17.070 4.248 17.018 1.00 94.00 112 GLN A C 1
ATOM 943 O O . GLN A 1 112 ? -16.385 4.103 15.998 1.00 94.00 112 GLN A O 1
ATOM 948 N N . ALA A 1 113 ? -17.432 5.462 17.444 1.00 94.00 113 ALA A N 1
ATOM 949 C CA . ALA A 1 113 ? -17.022 6.690 16.771 1.00 94.00 113 ALA A CA 1
ATOM 950 C C . ALA A 1 113 ? -15.491 6.862 16.776 1.00 94.00 113 ALA A C 1
ATOM 952 O O . ALA A 1 113 ? -14.900 7.242 15.759 1.00 94.00 113 ALA A O 1
ATOM 953 N N . LYS A 1 114 ? -14.822 6.552 17.896 1.00 93.69 114 LYS A N 1
ATOM 954 C CA . LYS A 1 114 ? -13.352 6.581 17.986 1.00 93.69 114 LYS A CA 1
ATOM 955 C C . LYS A 1 114 ? -12.710 5.519 17.097 1.00 93.69 114 LYS A C 1
ATOM 957 O O . LYS A 1 114 ? -11.822 5.864 16.320 1.00 93.69 114 LYS A O 1
ATOM 962 N N . ASN A 1 115 ? -13.188 4.278 17.169 1.00 94.81 115 ASN A N 1
ATOM 963 C CA . ASN A 1 115 ? -12.722 3.150 16.363 1.00 94.81 115 ASN A CA 1
ATOM 964 C C . ASN A 1 115 ? -12.776 3.483 14.862 1.00 94.81 115 ASN A C 1
ATOM 966 O O . ASN A 1 115 ? -11.769 3.417 14.157 1.00 94.81 115 ASN A O 1
ATOM 970 N N . THR A 1 116 ? -13.927 3.975 14.399 1.00 94.75 116 THR A N 1
ATOM 971 C CA . THR A 1 116 ? -14.136 4.403 13.007 1.00 94.75 116 THR A CA 1
ATOM 972 C C . THR A 1 116 ? -13.177 5.523 12.611 1.00 94.75 116 THR A C 1
ATOM 974 O O . THR A 1 116 ? -12.554 5.481 11.551 1.00 94.75 116 THR A O 1
ATOM 977 N N . ARG A 1 117 ? -12.991 6.526 13.477 1.00 93.75 117 ARG A N 1
ATOM 978 C CA . ARG A 1 117 ? -12.093 7.655 13.200 1.00 93.75 117 ARG A CA 1
ATOM 979 C C . ARG A 1 117 ? -10.631 7.228 13.056 1.00 93.75 117 ARG A C 1
ATOM 981 O O . ARG A 1 117 ? -9.897 7.855 12.288 1.00 93.75 117 ARG A O 1
ATOM 988 N N . ILE A 1 118 ? -10.204 6.208 13.799 1.00 94.31 118 ILE A N 1
ATOM 989 C CA . ILE A 1 118 ? -8.863 5.629 13.681 1.00 94.31 118 ILE A CA 1
ATOM 990 C C . ILE A 1 118 ? -8.718 4.930 12.326 1.00 94.31 118 ILE A C 1
ATOM 992 O O . ILE A 1 118 ? -7.797 5.269 11.582 1.00 94.31 118 ILE A O 1
ATOM 996 N N . HIS A 1 119 ? -9.666 4.058 11.958 1.00 93.94 119 HIS A N 1
ATOM 997 C CA . HIS A 1 119 ? -9.692 3.376 10.654 1.00 93.94 119 HIS A CA 1
ATOM 998 C C . HIS A 1 119 ? -9.624 4.351 9.478 1.00 93.94 119 HIS A C 1
ATOM 1000 O O . HIS A 1 119 ? -8.755 4.220 8.617 1.00 93.94 119 HIS A O 1
ATOM 1006 N N . THR A 1 120 ? -10.463 5.390 9.474 1.00 92.62 120 THR A N 1
ATOM 1007 C CA . THR A 1 120 ? -10.457 6.413 8.416 1.00 92.62 120 THR A CA 1
ATOM 1008 C C . THR A 1 120 ? -9.104 7.113 8.302 1.00 92.62 120 THR A C 1
ATOM 1010 O O . THR A 1 120 ? -8.640 7.399 7.197 1.00 92.62 120 THR A O 1
ATOM 1013 N N . ARG A 1 121 ? -8.440 7.393 9.431 1.00 90.75 121 ARG A N 1
ATOM 1014 C CA . ARG A 1 121 ? -7.116 8.027 9.417 1.00 90.75 121 ARG A CA 1
ATOM 1015 C C . ARG A 1 121 ? -6.047 7.094 8.857 1.00 90.75 121 ARG A C 1
ATOM 1017 O O . ARG A 1 121 ? -5.276 7.526 8.004 1.00 90.75 121 ARG A O 1
ATOM 1024 N N . ILE A 1 122 ? -6.020 5.842 9.307 1.00 91.06 122 ILE A N 1
ATOM 1025 C CA . ILE A 1 122 ? -5.095 4.825 8.795 1.00 91.06 122 ILE A CA 1
ATOM 1026 C C . ILE A 1 122 ? -5.278 4.677 7.280 1.00 91.06 122 ILE A C 1
ATOM 1028 O O . ILE A 1 122 ? -4.307 4.773 6.532 1.00 91.06 122 ILE A O 1
ATOM 1032 N N . HIS A 1 123 ? -6.523 4.548 6.818 1.00 89.94 123 HIS A N 1
ATOM 1033 C CA . HIS A 1 123 ? -6.844 4.432 5.397 1.00 89.94 123 HIS A CA 1
ATOM 1034 C C . HIS A 1 123 ? -6.361 5.644 4.591 1.00 89.94 123 HIS A C 1
ATOM 1036 O O . HIS A 1 123 ? -5.713 5.483 3.558 1.00 89.94 123 HIS A O 1
ATOM 1042 N N . LYS A 1 124 ? -6.611 6.867 5.079 1.00 88.94 124 LYS A N 1
ATOM 1043 C CA . LYS A 1 124 ? -6.135 8.096 4.427 1.00 88.94 124 LYS A CA 1
ATOM 1044 C C . LYS A 1 124 ? -4.612 8.104 4.275 1.00 88.94 124 LYS A C 1
ATOM 1046 O O . LYS A 1 124 ? -4.116 8.445 3.205 1.00 88.94 124 LYS A O 1
ATOM 1051 N N . ASN A 1 125 ? -3.880 7.716 5.317 1.00 85.75 125 ASN A N 1
ATOM 1052 C CA . ASN A 1 125 ? -2.420 7.681 5.271 1.00 85.75 125 ASN A CA 1
ATOM 1053 C C . ASN A 1 125 ? -1.900 6.648 4.255 1.00 85.75 125 ASN A C 1
ATOM 1055 O O . ASN A 1 125 ? -0.975 6.943 3.501 1.00 85.75 125 ASN A O 1
ATOM 1059 N N . ILE A 1 126 ? -2.522 5.466 4.193 1.00 86.25 126 ILE A N 1
ATOM 1060 C CA . ILE A 1 126 ? -2.184 4.427 3.208 1.00 86.25 126 ILE A CA 1
ATOM 1061 C C . ILE A 1 126 ? -2.450 4.922 1.779 1.00 86.25 126 ILE A C 1
ATOM 1063 O O . ILE A 1 126 ? -1.600 4.740 0.906 1.00 86.25 126 ILE A O 1
ATOM 1067 N N . MET A 1 127 ? -3.587 5.587 1.539 1.00 84.69 127 MET A N 1
ATOM 1068 C CA . MET A 1 127 ? -3.920 6.132 0.217 1.00 84.69 127 MET A CA 1
ATOM 1069 C C . MET A 1 127 ? -2.906 7.171 -0.260 1.00 84.69 127 MET A C 1
ATOM 1071 O O . MET A 1 127 ? -2.461 7.084 -1.400 1.00 84.69 127 MET A O 1
ATOM 1075 N N . ILE A 1 128 ? -2.511 8.116 0.601 1.00 85.50 128 ILE A N 1
ATOM 1076 C CA . ILE A 1 128 ? -1.523 9.149 0.247 1.00 85.50 128 ILE A CA 1
ATOM 1077 C C . ILE A 1 128 ? -0.218 8.496 -0.220 1.00 85.50 128 ILE A C 1
ATOM 1079 O O . ILE A 1 128 ? 0.280 8.809 -1.299 1.00 85.50 128 ILE A O 1
ATOM 1083 N N . LYS A 1 129 ? 0.292 7.515 0.532 1.00 81.19 129 LYS A N 1
ATOM 1084 C CA . LYS A 1 129 ? 1.514 6.791 0.162 1.00 81.19 129 LYS A CA 1
ATOM 1085 C C . LYS A 1 129 ? 1.364 6.018 -1.147 1.00 81.19 129 LYS A C 1
ATOM 1087 O O . LYS A 1 129 ? 2.271 6.029 -1.976 1.00 81.19 129 LYS A O 1
ATOM 1092 N N . SER A 1 130 ? 0.241 5.325 -1.332 1.00 82.50 130 SER A N 1
ATOM 1093 C CA . SER A 1 130 ? -0.023 4.596 -2.575 1.00 82.50 130 SER A CA 1
ATOM 1094 C C . SER A 1 130 ? -0.025 5.548 -3.772 1.00 82.50 130 SER A C 1
ATOM 1096 O O . SER A 1 130 ? 0.610 5.259 -4.782 1.00 82.50 130 SER A O 1
ATOM 1098 N N . GLN A 1 131 ? -0.636 6.723 -3.625 1.00 87.06 131 GLN A N 1
ATOM 1099 C CA . GLN A 1 131 ? -0.666 7.751 -4.659 1.00 87.06 131 GLN A CA 1
ATOM 1100 C C . GLN A 1 131 ? 0.728 8.321 -4.960 1.00 87.06 131 GLN A C 1
ATOM 1102 O O . GLN A 1 131 ? 1.079 8.497 -6.127 1.00 87.06 131 GLN A O 1
ATOM 1107 N N . GLU A 1 132 ? 1.557 8.553 -3.941 1.00 87.12 132 GLU A N 1
ATOM 1108 C CA . GLU A 1 132 ? 2.954 8.968 -4.123 1.00 87.12 132 GLU A CA 1
ATOM 1109 C C . GLU A 1 132 ? 3.784 7.907 -4.860 1.00 87.12 132 GLU A C 1
ATOM 1111 O O . GLU A 1 132 ? 4.560 8.243 -5.754 1.00 87.12 132 GLU A O 1
ATOM 1116 N N . GLN A 1 133 ? 3.615 6.625 -4.520 1.00 86.06 133 GLN A N 1
ATOM 1117 C CA . GLN A 1 133 ? 4.296 5.524 -5.205 1.00 86.06 133 GLN A CA 1
ATOM 1118 C C . GLN A 1 133 ? 3.861 5.414 -6.665 1.00 86.06 133 GLN A C 1
ATOM 1120 O O . GLN A 1 133 ? 4.717 5.328 -7.542 1.00 86.06 133 GLN A O 1
ATOM 1125 N N . ILE A 1 134 ? 2.554 5.473 -6.932 1.00 87.00 134 ILE A N 1
ATOM 1126 C CA . ILE A 1 134 ? 2.004 5.476 -8.294 1.00 87.00 134 ILE A CA 1
ATOM 1127 C C . ILE A 1 134 ? 2.593 6.639 -9.096 1.00 87.00 134 ILE A C 1
ATOM 1129 O O . ILE A 1 134 ? 3.104 6.424 -10.191 1.00 87.00 134 ILE A O 1
ATOM 1133 N N . SER A 1 135 ? 2.626 7.841 -8.518 1.00 89.88 135 SER A N 1
ATOM 1134 C CA . SER A 1 135 ? 3.178 9.029 -9.182 1.00 89.88 135 SER A CA 1
ATOM 1135 C C . SER A 1 135 ? 4.663 8.865 -9.531 1.00 89.88 135 SER A C 1
ATOM 1137 O O . SER A 1 135 ? 5.096 9.268 -10.609 1.00 89.88 135 SER A O 1
ATOM 1139 N N . ARG A 1 136 ? 5.461 8.240 -8.651 1.00 88.44 136 ARG A N 1
ATOM 1140 C CA . ARG A 1 136 ? 6.872 7.926 -8.945 1.00 88.44 136 ARG A CA 1
ATOM 1141 C C . ARG A 1 136 ? 7.001 6.922 -10.088 1.00 88.44 136 ARG A C 1
ATOM 1143 O O . ARG A 1 136 ? 7.771 7.165 -11.012 1.00 88.44 136 ARG A O 1
ATOM 1150 N N . TYR A 1 137 ? 6.210 5.850 -10.070 1.00 88.31 137 TYR A N 1
ATOM 1151 C CA . TYR A 1 137 ? 6.204 4.867 -11.155 1.00 88.31 137 TYR A CA 1
ATOM 1152 C C . TYR A 1 137 ? 5.781 5.478 -12.494 1.00 88.31 137 TYR A C 1
ATOM 1154 O O . TYR A 1 137 ? 6.369 5.153 -13.522 1.00 88.31 137 TYR A O 1
ATOM 1162 N N . GLU A 1 138 ? 4.811 6.392 -12.509 1.00 89.25 138 GLU A N 1
ATOM 1163 C CA . GLU A 1 138 ? 4.414 7.106 -13.727 1.00 89.25 138 GLU A CA 1
ATOM 1164 C C . GLU A 1 138 ? 5.559 7.948 -14.306 1.00 89.25 138 GLU A C 1
ATOM 1166 O O . GLU A 1 138 ? 5.772 7.950 -15.524 1.00 89.25 138 GLU A O 1
ATOM 1171 N N . ILE A 1 139 ? 6.326 8.631 -13.449 1.00 90.25 139 ILE A N 1
ATOM 1172 C CA . ILE A 1 139 ? 7.508 9.401 -13.858 1.00 90.25 139 ILE A CA 1
ATOM 1173 C C . ILE A 1 139 ? 8.572 8.471 -14.457 1.00 90.25 139 ILE A C 1
ATOM 1175 O O . ILE A 1 139 ? 9.080 8.750 -15.549 1.00 90.25 139 ILE A O 1
ATOM 1179 N N . ASP A 1 140 ? 8.863 7.348 -13.799 1.00 88.56 140 ASP A N 1
ATOM 1180 C CA . ASP A 1 140 ? 9.855 6.375 -14.266 1.00 88.56 140 ASP A CA 1
ATOM 1181 C C . ASP A 1 140 ? 9.443 5.735 -15.598 1.00 88.56 140 ASP A C 1
ATOM 1183 O O . ASP A 1 140 ? 10.244 5.679 -16.534 1.00 88.56 140 ASP A O 1
ATOM 1187 N N . ILE A 1 141 ? 8.176 5.333 -15.741 1.00 88.44 141 ILE A N 1
ATOM 1188 C CA . ILE A 1 141 ? 7.630 4.783 -16.992 1.00 88.44 141 ILE A CA 1
ATOM 1189 C C . ILE A 1 141 ? 7.724 5.813 -18.119 1.00 88.44 141 ILE A C 1
ATOM 1191 O O . ILE A 1 141 ? 8.105 5.477 -19.243 1.00 88.44 141 ILE A O 1
ATOM 1195 N N . LYS A 1 142 ? 7.403 7.082 -17.846 1.00 88.56 142 LYS A N 1
ATOM 1196 C CA . LYS A 1 142 ? 7.502 8.154 -18.843 1.00 88.56 142 LYS A CA 1
ATOM 1197 C C . LYS A 1 142 ? 8.950 8.369 -19.290 1.00 88.56 142 LYS A C 1
ATOM 1199 O O . LYS A 1 142 ? 9.195 8.526 -20.487 1.00 88.56 142 LYS A O 1
ATOM 1204 N N . SER A 1 143 ? 9.896 8.324 -18.353 1.00 85.00 143 SER A N 1
ATOM 1205 C CA . SER A 1 143 ? 11.332 8.389 -18.639 1.00 85.00 143 SER A CA 1
ATOM 12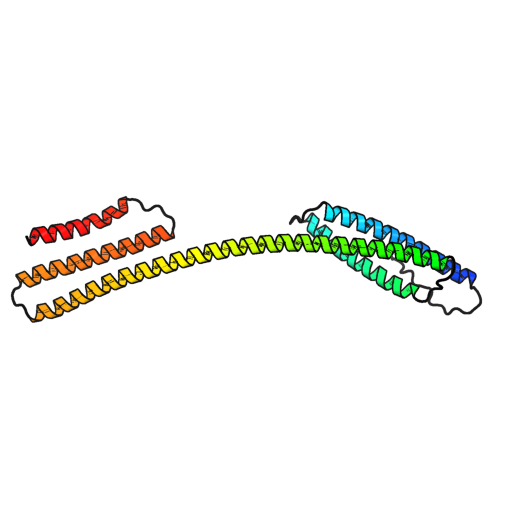06 C C . SER A 1 143 ? 11.789 7.204 -19.500 1.00 85.00 143 SER A C 1
ATOM 1208 O O . SER A 1 143 ? 12.363 7.398 -20.573 1.00 85.00 143 SER A O 1
ATOM 1210 N N . GLN A 1 144 ? 11.431 5.975 -19.116 1.00 81.06 144 GLN A N 1
ATOM 1211 C CA . GLN A 1 144 ? 11.749 4.766 -19.880 1.00 81.06 144 GLN A CA 1
ATOM 1212 C C . GLN A 1 144 ? 11.151 4.793 -21.288 1.00 81.06 144 GLN A C 1
ATOM 1214 O O . GLN A 1 144 ? 11.841 4.464 -22.251 1.00 81.06 144 GLN A O 1
ATOM 1219 N N . ARG A 1 145 ? 9.897 5.237 -21.438 1.00 81.31 145 ARG A N 1
ATOM 1220 C CA . ARG A 1 145 ? 9.236 5.380 -22.743 1.00 81.31 145 ARG A CA 1
ATOM 1221 C C . ARG A 1 145 ? 9.970 6.370 -23.644 1.00 81.31 145 ARG A C 1
ATOM 1223 O O . ARG A 1 145 ? 10.133 6.097 -24.833 1.00 81.31 145 ARG A O 1
ATOM 1230 N N . ASN A 1 146 ? 10.421 7.497 -23.096 1.00 76.56 146 ASN A N 1
ATOM 1231 C CA . ASN A 1 146 ? 11.223 8.466 -23.843 1.00 76.56 146 ASN A CA 1
ATOM 1232 C C . ASN A 1 146 ? 12.575 7.872 -24.258 1.00 76.56 146 ASN A C 1
ATOM 1234 O O . ASN A 1 146 ? 12.959 7.999 -25.420 1.00 76.56 146 ASN A O 1
ATOM 1238 N N . ASN A 1 147 ? 13.251 7.156 -23.359 1.00 74.19 147 ASN A N 1
ATOM 1239 C CA . ASN A 1 147 ? 14.513 6.483 -23.669 1.00 74.19 147 ASN A CA 1
ATOM 1240 C C . ASN A 1 147 ? 14.341 5.430 -24.772 1.00 74.19 147 ASN A C 1
ATOM 1242 O O . ASN A 1 147 ? 15.101 5.423 -25.736 1.00 74.19 147 ASN A O 1
ATOM 1246 N N . LEU A 1 148 ? 13.297 4.601 -24.699 1.00 71.56 148 LEU A N 1
ATOM 1247 C CA . LEU A 1 148 ? 12.959 3.625 -25.740 1.00 71.56 148 LEU A CA 1
ATOM 1248 C C . LEU A 1 148 ? 12.663 4.288 -27.087 1.00 71.56 148 LEU A C 1
ATOM 1250 O O . LEU A 1 148 ? 13.132 3.813 -28.119 1.00 71.56 148 LEU A O 1
ATOM 1254 N N . ARG A 1 149 ? 11.925 5.405 -27.094 1.00 73.56 149 ARG A N 1
ATOM 1255 C CA . ARG A 1 149 ? 11.668 6.174 -28.319 1.00 73.56 149 ARG A CA 1
ATOM 1256 C C . ARG A 1 149 ? 12.967 6.685 -28.940 1.00 73.56 149 ARG A C 1
ATOM 1258 O O . ARG A 1 149 ? 13.126 6.597 -30.159 1.00 73.56 149 ARG A O 1
ATOM 1265 N N . ASN A 1 150 ? 13.893 7.181 -28.123 1.00 69.44 150 ASN A N 1
ATOM 1266 C CA . ASN A 1 150 ? 15.205 7.628 -28.587 1.00 69.44 150 ASN A CA 1
ATOM 1267 C C . ASN A 1 150 ? 16.019 6.456 -29.155 1.00 69.44 150 ASN A C 1
ATOM 1269 O O . ASN A 1 150 ? 16.581 6.585 -30.240 1.00 69.44 150 ASN A O 1
ATOM 1273 N N . ILE A 1 151 ? 16.004 5.296 -28.487 1.00 68.81 151 ILE A N 1
ATOM 1274 C CA . ILE A 1 151 ? 16.656 4.069 -28.971 1.00 68.81 151 ILE A CA 1
ATOM 1275 C C . ILE A 1 151 ? 16.107 3.645 -30.327 1.00 68.81 151 ILE A C 1
ATOM 1277 O O . ILE A 1 151 ? 16.868 3.442 -31.270 1.00 68.81 151 ILE A O 1
ATOM 1281 N N . TYR A 1 152 ? 14.787 3.569 -30.447 1.00 64.56 152 TYR A N 1
ATOM 1282 C CA . TYR A 1 152 ? 14.126 3.177 -31.683 1.00 64.56 152 TYR A CA 1
ATOM 1283 C C . TYR A 1 152 ? 14.425 4.149 -32.833 1.00 64.56 152 TYR A C 1
ATOM 1285 O O . TYR A 1 152 ? 14.740 3.724 -33.943 1.00 64.56 152 TYR A O 1
ATOM 1293 N N . THR A 1 153 ? 14.409 5.457 -32.559 1.00 66.38 153 THR A N 1
ATOM 1294 C CA . THR A 1 153 ? 14.734 6.492 -33.555 1.00 66.38 153 THR A CA 1
ATOM 1295 C C . THR A 1 153 ? 16.195 6.395 -34.012 1.00 66.38 153 THR A C 1
ATOM 1297 O O . THR A 1 153 ? 16.479 6.466 -35.210 1.00 66.38 153 THR A O 1
ATOM 1300 N N . GLY A 1 154 ? 17.126 6.169 -33.078 1.00 64.94 154 GLY A N 1
ATOM 1301 C CA . GLY A 1 154 ? 18.538 5.935 -33.388 1.00 64.94 154 GLY A CA 1
ATOM 1302 C C . GLY A 1 154 ? 18.743 4.673 -34.228 1.00 64.94 154 GLY A C 1
ATOM 1303 O O . GLY A 1 154 ? 19.451 4.703 -35.232 1.00 64.94 154 GLY A O 1
ATOM 1304 N N . PHE A 1 155 ? 18.055 3.584 -33.883 1.00 69.25 155 PHE A N 1
ATOM 1305 C CA . PHE A 1 155 ? 18.106 2.328 -34.628 1.00 69.25 155 PHE A CA 1
ATOM 1306 C C . PHE A 1 155 ? 17.580 2.465 -36.065 1.00 69.25 155 PHE A C 1
ATOM 1308 O O . PHE A 1 155 ? 18.252 2.030 -37.001 1.00 69.25 155 PHE A O 1
ATOM 1315 N N . ILE A 1 156 ? 16.433 3.128 -36.266 1.00 66.31 156 ILE A N 1
ATOM 1316 C CA . ILE A 1 156 ? 15.909 3.421 -37.613 1.00 66.31 156 ILE A CA 1
ATOM 1317 C C . ILE A 1 156 ? 16.924 4.226 -38.428 1.00 66.31 156 ILE A C 1
ATOM 1319 O O . ILE A 1 156 ? 17.146 3.925 -39.600 1.00 66.31 156 ILE A O 1
ATOM 1323 N N . SER A 1 157 ? 17.564 5.219 -37.808 1.00 64.31 157 SER A N 1
ATOM 1324 C CA . SER A 1 157 ? 18.569 6.050 -38.478 1.00 64.31 157 SER A CA 1
ATOM 1325 C C . SER A 1 157 ? 19.766 5.218 -38.955 1.00 64.31 157 SER A C 1
ATOM 1327 O O . SER A 1 157 ? 20.211 5.388 -40.089 1.00 64.31 157 SER A O 1
ATOM 1329 N N . ILE A 1 158 ? 20.240 4.260 -38.146 1.00 65.56 158 ILE A N 1
ATOM 1330 C CA . ILE A 1 158 ? 21.305 3.329 -38.555 1.00 65.56 158 ILE A CA 1
ATOM 1331 C C . ILE A 1 158 ? 20.862 2.470 -39.741 1.00 65.56 158 ILE A C 1
ATOM 1333 O O . ILE A 1 158 ? 21.611 2.348 -40.710 1.00 65.56 158 ILE A O 1
ATOM 1337 N N . ILE A 1 159 ? 19.660 1.884 -39.686 1.00 67.62 159 ILE A N 1
ATOM 1338 C CA . ILE A 1 159 ? 19.137 1.057 -40.783 1.00 67.62 159 ILE A CA 1
ATOM 1339 C C . ILE A 1 159 ? 19.062 1.867 -42.079 1.00 67.62 159 ILE A C 1
ATOM 1341 O O . ILE A 1 159 ? 19.465 1.369 -43.127 1.00 67.62 159 ILE A O 1
ATOM 1345 N N . ALA A 1 160 ? 18.595 3.116 -42.019 1.00 65.75 160 ALA A N 1
ATOM 1346 C CA . ALA A 1 160 ? 18.501 3.986 -43.188 1.00 65.75 160 ALA A CA 1
ATOM 1347 C C . ALA A 1 160 ? 19.878 4.271 -43.814 1.00 65.75 160 ALA A C 1
ATOM 1349 O O . ALA A 1 160 ? 20.035 4.177 -45.034 1.00 65.75 160 ALA A O 1
ATOM 1350 N N . VAL A 1 161 ? 20.895 4.557 -42.991 1.00 68.62 161 VAL A N 1
ATOM 1351 C CA . VAL A 1 161 ? 22.281 4.740 -43.459 1.00 68.62 161 VAL A CA 1
ATOM 1352 C C . VAL A 1 161 ? 22.827 3.445 -44.064 1.00 68.62 161 VAL A C 1
ATOM 1354 O O . VAL A 1 161 ? 23.393 3.469 -45.157 1.00 68.62 161 VAL A O 1
ATOM 1357 N N . PHE A 1 162 ? 22.609 2.307 -43.403 1.00 67.31 162 PHE A N 1
ATOM 1358 C CA . PHE A 1 162 ? 23.040 0.999 -43.893 1.00 67.31 162 PHE A CA 1
ATOM 1359 C C . PHE A 1 162 ? 22.409 0.648 -45.247 1.00 67.31 162 PHE A C 1
ATOM 1361 O O . PHE A 1 162 ? 23.124 0.278 -46.176 1.00 67.31 162 PHE A O 1
ATOM 1368 N N . LEU A 1 163 ? 21.091 0.821 -45.392 1.00 70.75 163 LEU A N 1
ATOM 1369 C CA . LEU A 1 163 ? 20.373 0.593 -46.650 1.00 70.75 163 LEU A CA 1
ATOM 1370 C C . LEU A 1 163 ? 20.873 1.513 -47.766 1.00 70.75 163 LEU A C 1
ATOM 1372 O O . LEU A 1 163 ? 21.016 1.069 -48.904 1.00 70.75 163 LEU A O 1
ATOM 1376 N N . SER A 1 164 ? 21.182 2.771 -47.445 1.00 66.94 164 SER A N 1
ATOM 1377 C CA . SER A 1 164 ? 21.723 3.731 -48.413 1.00 66.94 164 SER A CA 1
ATOM 1378 C C . SER A 1 164 ? 23.097 3.293 -48.927 1.00 66.94 164 SER A C 1
ATOM 1380 O O . SER A 1 164 ? 23.323 3.258 -50.136 1.00 66.94 164 SER A O 1
ATOM 1382 N N . ILE A 1 165 ? 23.990 2.872 -48.022 1.00 66.56 165 ILE A N 1
ATOM 1383 C CA . ILE A 1 165 ? 25.307 2.318 -48.370 1.00 66.56 165 ILE A CA 1
ATOM 1384 C C . ILE A 1 165 ? 25.157 1.046 -49.210 1.00 66.56 165 ILE A C 1
ATOM 1386 O O . ILE A 1 165 ? 25.805 0.909 -50.246 1.00 66.56 165 ILE A O 1
ATOM 1390 N N . PHE A 1 166 ? 24.285 0.129 -48.793 1.00 65.38 166 PHE A N 1
ATOM 1391 C CA . PHE A 1 166 ? 24.055 -1.128 -49.499 1.00 65.38 166 PHE A CA 1
ATOM 1392 C C . PHE A 1 166 ? 23.539 -0.898 -50.924 1.00 65.38 166 PHE A C 1
ATOM 1394 O O . PHE A 1 166 ? 24.035 -1.508 -51.870 1.00 65.38 166 PHE A O 1
ATOM 1401 N N . THR A 1 167 ? 22.592 0.028 -51.090 1.00 67.69 167 THR A N 1
ATOM 1402 C CA . THR A 1 167 ? 22.056 0.412 -52.403 1.00 67.69 167 THR A CA 1
ATOM 1403 C C . THR A 1 167 ? 23.154 0.984 -53.296 1.00 67.69 167 THR A C 1
ATOM 1405 O O . THR A 1 167 ? 23.244 0.622 -54.466 1.00 67.69 167 THR A O 1
ATOM 1408 N N . LEU A 1 168 ? 24.034 1.821 -52.740 1.00 68.19 168 LEU A N 1
ATOM 1409 C CA . LEU A 1 168 ? 25.143 2.429 -53.472 1.00 68.19 168 LEU A CA 1
ATOM 1410 C C . LEU A 1 168 ? 26.179 1.385 -53.923 1.00 68.19 168 LEU A C 1
ATOM 1412 O O . LEU A 1 168 ? 26.594 1.387 -55.080 1.00 68.19 168 LEU A O 1
ATOM 1416 N N . VAL A 1 169 ? 26.539 0.438 -53.051 1.00 65.31 169 VAL A N 1
ATOM 1417 C CA . VAL A 1 169 ? 27.413 -0.694 -53.405 1.00 65.31 169 VAL A CA 1
ATOM 1418 C C . VAL A 1 169 ? 26.759 -1.584 -54.467 1.00 65.31 169 VAL A C 1
ATOM 1420 O O . VAL A 1 169 ? 27.411 -1.951 -55.441 1.00 65.31 169 VAL A O 1
ATOM 14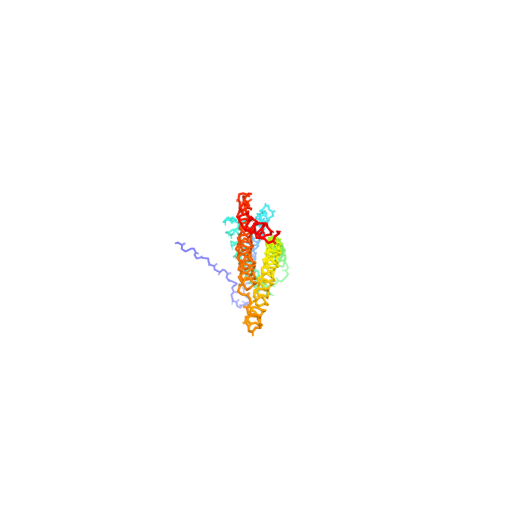23 N N . SER A 1 170 ? 25.469 -1.899 -54.324 1.00 62.88 170 SER A N 1
ATOM 1424 C CA . SER A 1 170 ? 24.727 -2.730 -55.280 1.00 62.88 170 SER A CA 1
ATOM 1425 C C . SER A 1 170 ? 24.638 -2.084 -56.667 1.00 62.88 170 SER A C 1
ATOM 1427 O O . SER A 1 170 ? 24.935 -2.739 -57.669 1.00 62.88 170 SER A O 1
ATOM 1429 N N . ALA A 1 171 ? 24.308 -0.790 -56.732 1.00 63.25 171 ALA A N 1
ATOM 1430 C CA . ALA A 1 171 ? 24.280 -0.024 -57.975 1.00 63.25 171 ALA A CA 1
ATOM 1431 C C . ALA A 1 171 ? 25.657 -0.004 -58.654 1.00 63.25 171 ALA A C 1
ATOM 1433 O O . ALA A 1 171 ? 25.752 -0.232 -59.860 1.00 63.25 171 ALA A O 1
ATOM 1434 N N . ASN A 1 172 ? 26.723 0.178 -57.869 1.00 60.91 172 ASN A N 1
ATOM 1435 C CA . ASN A 1 172 ? 28.093 0.137 -58.366 1.00 60.91 172 ASN A CA 1
ATOM 1436 C C . ASN A 1 172 ? 28.456 -1.248 -58.923 1.00 60.91 172 ASN A C 1
ATOM 1438 O O . ASN A 1 172 ? 28.925 -1.340 -60.051 1.00 60.91 172 ASN A O 1
ATOM 1442 N N . ILE A 1 173 ? 28.194 -2.341 -58.201 1.00 64.06 173 ILE A N 1
ATOM 1443 C CA . ILE A 1 173 ? 28.475 -3.702 -58.697 1.00 64.06 173 ILE A CA 1
ATOM 1444 C C . ILE A 1 173 ? 27.734 -3.972 -60.016 1.00 64.06 173 ILE A C 1
ATOM 1446 O O . ILE A 1 173 ? 28.323 -4.500 -60.960 1.00 64.06 173 ILE A O 1
ATOM 1450 N N . ASN A 1 174 ? 26.461 -3.577 -60.105 1.00 64.81 174 ASN A N 1
ATOM 1451 C CA . ASN A 1 174 ? 25.644 -3.785 -61.300 1.00 64.81 174 ASN A CA 1
ATOM 1452 C C . ASN A 1 174 ? 26.155 -2.964 -62.501 1.00 64.81 174 ASN A C 1
ATOM 1454 O O . ASN A 1 174 ? 26.253 -3.476 -63.616 1.00 64.81 174 ASN A O 1
ATOM 1458 N N . PHE A 1 175 ? 26.563 -1.713 -62.272 1.00 64.69 175 PHE A N 1
ATOM 1459 C CA . PHE A 1 175 ? 27.181 -0.862 -63.293 1.00 64.69 175 PHE A CA 1
ATOM 1460 C C . PHE A 1 175 ? 28.476 -1.475 -63.855 1.00 64.69 175 PHE A C 1
ATOM 1462 O O . PHE A 1 175 ? 28.652 -1.542 -65.071 1.00 64.69 175 PHE A O 1
ATOM 1469 N N . PHE A 1 176 ? 29.344 -2.019 -62.997 1.00 59.53 176 PHE A N 1
ATOM 1470 C CA . PHE A 1 176 ? 30.591 -2.674 -63.418 1.00 59.53 176 PHE A CA 1
ATOM 1471 C C . PHE A 1 176 ? 30.359 -3.982 -64.162 1.00 59.53 176 PHE A C 1
ATOM 1473 O O . PHE A 1 176 ? 30.993 -4.223 -65.190 1.00 59.53 176 PHE A O 1
ATOM 1480 N N . GLY A 1 177 ? 29.419 -4.801 -63.684 1.00 61.81 177 GLY A N 1
ATOM 1481 C CA . GLY A 1 177 ? 29.014 -6.027 -64.367 1.00 61.81 177 GLY A CA 1
ATOM 1482 C C . GLY A 1 177 ? 28.493 -5.776 -65.785 1.00 61.81 177 GLY A C 1
ATOM 1483 O O . GLY A 1 177 ? 28.607 -6.656 -66.638 1.00 61.81 177 GLY A O 1
ATOM 1484 N N . ASN A 1 178 ? 27.967 -4.577 -66.052 1.00 64.88 178 ASN A N 1
ATOM 1485 C CA . ASN A 1 178 ? 27.512 -4.167 -67.376 1.00 64.88 178 ASN A CA 1
ATOM 1486 C C . ASN A 1 178 ? 28.623 -3.522 -68.227 1.00 64.88 178 ASN A C 1
ATOM 1488 O O . ASN A 1 178 ? 28.673 -3.805 -69.418 1.00 64.88 178 ASN A O 1
ATOM 1492 N N . ILE A 1 179 ? 29.545 -2.733 -67.658 1.00 62.47 179 ILE A N 1
ATOM 1493 C CA . ILE A 1 179 ? 30.659 -2.114 -68.416 1.00 62.47 179 ILE A CA 1
ATOM 1494 C C . ILE A 1 179 ? 31.734 -3.120 -68.834 1.00 62.47 179 ILE A C 1
ATOM 1496 O O . ILE A 1 179 ? 32.222 -3.047 -69.959 1.00 62.47 179 ILE A O 1
ATOM 1500 N N . ILE A 1 180 ? 32.082 -4.086 -67.976 1.00 59.66 180 ILE A N 1
ATOM 1501 C CA . ILE A 1 180 ? 33.084 -5.122 -68.301 1.00 59.66 180 ILE A CA 1
ATOM 1502 C C . ILE A 1 180 ? 32.657 -5.948 -69.527 1.00 59.66 180 ILE A C 1
ATOM 1504 O O . ILE A 1 180 ? 33.497 -6.502 -70.227 1.00 59.66 180 ILE A O 1
ATOM 1508 N N . LYS A 1 181 ? 31.354 -6.000 -69.825 1.00 60.78 181 LYS A N 1
ATOM 1509 C CA . LYS A 1 181 ? 30.823 -6.660 -71.023 1.00 60.78 181 LYS A CA 1
ATOM 1510 C C . LYS A 1 181 ? 30.954 -5.821 -72.306 1.00 60.78 181 LYS A C 1
ATOM 1512 O O . LYS A 1 181 ? 30.669 -6.359 -73.369 1.00 60.78 181 LYS A O 1
ATOM 1517 N N . VAL A 1 182 ? 31.309 -4.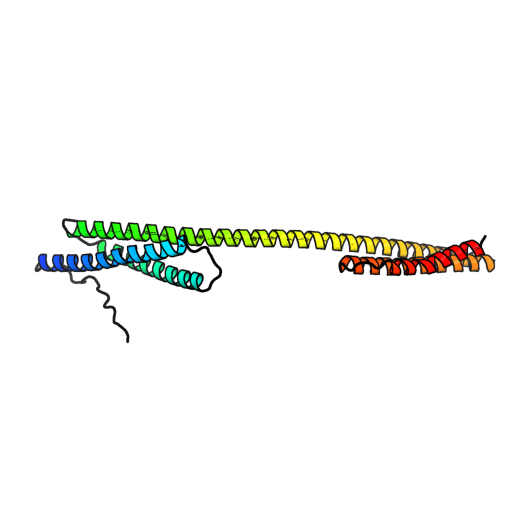531 -72.222 1.00 58.91 182 VAL A N 1
ATOM 1518 C CA . VAL A 1 182 ? 31.158 -3.550 -73.319 1.00 58.91 182 VAL A CA 1
ATOM 1519 C C . VAL A 1 182 ? 32.459 -2.813 -73.699 1.00 58.91 182 VAL A C 1
ATOM 1521 O O . VAL A 1 182 ? 32.599 -2.452 -74.864 1.00 58.91 182 VAL A O 1
ATOM 1524 N N . GLU A 1 183 ? 33.414 -2.572 -72.788 1.00 57.50 183 GLU A N 1
ATOM 1525 C CA . GLU A 1 183 ? 34.641 -1.794 -73.093 1.00 57.50 183 GLU A CA 1
ATOM 1526 C C . GLU A 1 183 ? 35.936 -2.640 -73.162 1.00 57.50 183 GLU A C 1
ATOM 1528 O O . GLU A 1 183 ? 36.321 -3.278 -72.187 1.00 57.50 183 GLU A O 1
ATOM 1533 N N . ASP A 1 184 ? 36.685 -2.528 -74.272 1.00 56.50 184 ASP A N 1
ATOM 1534 C CA . ASP A 1 184 ? 37.976 -3.217 -74.519 1.00 56.50 184 ASP A CA 1
ATOM 1535 C C . ASP A 1 184 ? 39.226 -2.479 -73.980 1.00 56.50 184 ASP A C 1
ATOM 1537 O O . ASP A 1 184 ? 40.355 -2.964 -74.091 1.00 56.50 184 ASP A O 1
ATOM 1541 N N . THR A 1 185 ? 39.087 -1.281 -73.394 1.00 60.69 185 THR A N 1
ATOM 1542 C CA . THR A 1 185 ? 40.254 -0.485 -72.958 1.00 60.69 185 THR A CA 1
ATOM 1543 C C . THR A 1 185 ? 40.577 -0.671 -71.476 1.00 60.69 185 THR A C 1
ATOM 1545 O O . THR A 1 185 ? 40.052 0.005 -70.592 1.00 60.69 185 THR A O 1
ATOM 1548 N N . LEU A 1 186 ? 41.554 -1.544 -71.225 1.00 58.91 186 LEU A N 1
ATOM 1549 C CA . LEU A 1 186 ? 42.069 -1.954 -69.911 1.00 58.91 186 LEU A CA 1
ATOM 1550 C C . LEU A 1 186 ? 42.342 -0.781 -68.940 1.00 58.91 186 LEU A C 1
ATOM 1552 O O . LEU A 1 186 ? 42.095 -0.885 -67.742 1.00 58.91 186 LEU A O 1
ATOM 1556 N N . LYS A 1 187 ? 42.791 0.375 -69.452 1.00 62.16 187 LYS A N 1
ATOM 1557 C CA . LYS A 1 187 ? 43.103 1.572 -68.647 1.00 62.16 187 LYS A CA 1
ATOM 1558 C C . LYS A 1 187 ? 41.860 2.241 -68.035 1.00 62.16 187 LYS A C 1
ATOM 1560 O O . LYS A 1 187 ? 41.913 2.670 -66.884 1.00 62.16 187 LYS A O 1
ATOM 1565 N N . LYS A 1 188 ? 40.741 2.306 -68.769 1.00 61.78 188 LYS A N 1
ATOM 1566 C CA . LYS A 1 188 ? 39.467 2.834 -68.248 1.00 61.78 188 LYS A CA 1
ATOM 1567 C C . LYS A 1 188 ? 38.862 1.886 -67.224 1.00 61.78 188 LYS A C 1
ATOM 1569 O O . LYS A 1 188 ? 38.457 2.338 -66.159 1.00 61.78 188 LYS A O 1
ATOM 1574 N N . VAL A 1 189 ? 38.903 0.584 -67.507 1.00 61.38 189 VAL A N 1
ATOM 1575 C CA . VAL A 1 189 ? 38.426 -0.468 -66.600 1.00 61.38 189 VAL A CA 1
ATOM 1576 C C . VAL A 1 189 ? 39.175 -0.425 -65.264 1.00 61.38 189 VAL A C 1
ATOM 1578 O O . VAL A 1 189 ? 38.542 -0.484 -64.214 1.00 61.38 189 VAL A O 1
ATOM 1581 N N . ILE A 1 190 ? 40.501 -0.235 -65.278 1.00 59.97 190 ILE A N 1
ATOM 1582 C CA . ILE A 1 190 ? 41.311 -0.099 -64.054 1.00 59.97 190 ILE A CA 1
ATOM 1583 C C . ILE A 1 190 ? 40.959 1.174 -63.270 1.00 59.97 190 ILE A C 1
ATOM 1585 O O . ILE A 1 190 ? 40.790 1.106 -62.055 1.00 59.97 190 ILE A O 1
ATOM 1589 N N . SER A 1 191 ? 40.824 2.328 -63.935 1.00 59.56 191 SER A N 1
ATOM 1590 C CA . SER A 1 191 ? 40.473 3.593 -63.264 1.00 59.56 191 SER A CA 1
ATOM 1591 C C . SER A 1 191 ? 39.095 3.518 -62.594 1.00 59.56 191 SER A C 1
ATOM 1593 O O . SER A 1 191 ? 38.955 3.856 -61.418 1.00 59.56 191 SER A O 1
ATOM 1595 N N . LEU A 1 192 ? 38.109 2.963 -63.299 1.00 61.22 192 LEU A N 1
ATOM 1596 C CA . LEU A 1 192 ? 36.783 2.668 -62.764 1.00 61.22 192 LEU A CA 1
ATOM 1597 C C . LEU A 1 192 ? 36.868 1.669 -61.593 1.00 61.22 192 LEU A C 1
ATOM 1599 O O . LEU A 1 192 ? 36.279 1.903 -60.537 1.00 61.22 192 LEU A O 1
ATOM 1603 N N . PHE A 1 193 ? 37.642 0.590 -61.717 1.00 61.81 193 PHE A N 1
ATOM 1604 C CA . PHE A 1 193 ? 37.782 -0.413 -60.655 1.00 61.81 193 PHE A CA 1
ATOM 1605 C C . PHE A 1 193 ? 38.338 0.192 -59.357 1.00 61.81 193 PHE A C 1
ATOM 1607 O O . PHE A 1 193 ? 37.853 -0.114 -58.266 1.00 61.81 193 PHE A O 1
ATOM 1614 N N . ILE A 1 194 ? 39.317 1.094 -59.460 1.00 63.06 194 ILE A N 1
ATOM 1615 C CA . ILE A 1 194 ? 39.878 1.809 -58.306 1.00 63.06 194 ILE A CA 1
ATOM 1616 C C . ILE A 1 194 ? 38.834 2.754 -57.690 1.00 63.06 194 ILE A C 1
ATOM 1618 O O . ILE A 1 194 ? 38.732 2.808 -56.461 1.00 63.06 194 ILE A O 1
ATOM 1622 N N . LEU A 1 195 ? 38.018 3.438 -58.504 1.00 64.06 195 LEU A N 1
ATOM 1623 C CA . LEU A 1 195 ? 36.946 4.316 -58.020 1.00 64.06 195 LEU A CA 1
ATOM 1624 C C . LEU A 1 195 ? 35.952 3.559 -57.144 1.00 64.06 195 LEU A C 1
ATOM 1626 O O . LEU A 1 195 ? 35.671 3.961 -56.016 1.00 64.06 195 LEU A O 1
ATOM 1630 N N . VAL A 1 196 ? 35.420 2.448 -57.656 1.00 62.75 196 VAL A N 1
ATOM 1631 C CA . VAL A 1 196 ? 34.361 1.713 -56.959 1.00 62.75 196 VAL A CA 1
ATOM 1632 C C . VAL A 1 196 ? 34.870 1.022 -55.713 1.00 62.75 196 VAL A C 1
ATOM 1634 O O . VAL A 1 196 ? 34.180 1.047 -54.692 1.00 62.75 196 VAL A O 1
ATOM 1637 N N . ASN A 1 197 ? 36.090 0.489 -55.735 1.00 61.94 197 ASN A N 1
ATOM 1638 C CA . ASN A 1 197 ? 36.692 -0.042 -54.517 1.00 61.94 197 ASN A CA 1
ATOM 1639 C C . ASN A 1 197 ? 36.932 1.064 -53.478 1.00 61.94 197 ASN A C 1
ATOM 1641 O O . ASN A 1 197 ? 36.622 0.863 -52.306 1.00 61.94 197 ASN A O 1
ATOM 1645 N N . SER A 1 198 ? 37.367 2.258 -53.892 1.00 63.66 198 SER A N 1
ATOM 1646 C CA . SER A 1 198 ? 37.548 3.405 -52.986 1.00 63.66 198 SER A CA 1
ATOM 1647 C C . SER A 1 198 ? 36.231 3.857 -52.349 1.00 63.66 198 SER A C 1
ATOM 1649 O O . SER A 1 198 ? 36.159 4.040 -51.134 1.00 63.66 198 SER A O 1
ATOM 1651 N N . VAL A 1 199 ? 35.159 3.960 -53.139 1.00 65.56 199 VAL A N 1
ATOM 1652 C CA . VAL A 1 199 ? 33.818 4.320 -52.650 1.00 65.56 199 VAL A CA 1
ATOM 1653 C C . VAL A 1 199 ? 33.254 3.247 -51.712 1.00 65.56 199 VAL A C 1
ATOM 1655 O O . VAL A 1 199 ? 32.636 3.568 -50.694 1.00 65.56 199 VAL A O 1
ATOM 1658 N N . THR A 1 200 ? 33.506 1.970 -52.004 1.00 64.19 200 THR A N 1
ATOM 1659 C CA . THR A 1 200 ? 33.067 0.845 -51.165 1.00 64.19 200 THR A CA 1
ATOM 1660 C C . THR A 1 200 ? 33.798 0.833 -49.821 1.00 64.19 200 THR A C 1
ATOM 1662 O O . THR A 1 200 ? 33.162 0.715 -48.773 1.00 64.19 200 THR A O 1
ATOM 1665 N N . VAL A 1 201 ? 35.120 1.037 -49.825 1.00 66.44 201 VAL A N 1
ATOM 1666 C CA . VAL A 1 201 ? 35.938 1.142 -48.605 1.00 66.44 201 VAL A CA 1
ATOM 1667 C C . VAL A 1 201 ? 35.532 2.360 -47.771 1.00 66.44 201 VAL A C 1
ATOM 1669 O O . VAL A 1 201 ? 35.357 2.237 -46.558 1.00 66.44 201 VAL A O 1
ATOM 1672 N N . PHE A 1 202 ? 35.302 3.515 -48.404 1.00 65.50 202 PHE A N 1
ATOM 1673 C CA . PHE A 1 202 ? 34.813 4.719 -47.724 1.00 65.50 202 PHE A CA 1
ATOM 1674 C C . PHE A 1 202 ? 33.460 4.469 -47.045 1.00 65.50 202 PHE A C 1
ATOM 1676 O O . PHE A 1 202 ? 33.255 4.828 -45.882 1.00 65.50 202 PHE A O 1
ATOM 1683 N N . SER A 1 203 ? 32.552 3.790 -47.745 1.00 62.81 203 SER A N 1
ATOM 1684 C CA . SER A 1 203 ? 31.227 3.457 -47.225 1.00 62.81 203 SER A CA 1
ATOM 1685 C C . SER A 1 203 ? 31.297 2.487 -46.039 1.00 62.81 203 SER A C 1
ATOM 1687 O O . SER A 1 203 ? 30.607 2.689 -45.042 1.00 62.81 203 SER A O 1
ATOM 1689 N N . LEU A 1 204 ? 32.178 1.482 -46.088 1.00 65.94 204 LEU A N 1
ATOM 1690 C CA . LEU A 1 204 ? 32.415 0.543 -44.982 1.00 65.94 204 LEU A CA 1
ATOM 1691 C C . LEU A 1 204 ? 32.992 1.225 -43.735 1.00 65.94 204 LEU A C 1
ATOM 1693 O O . LEU A 1 204 ? 32.526 0.968 -42.625 1.00 65.94 204 LEU A O 1
ATOM 1697 N N . ILE A 1 205 ? 33.969 2.120 -43.897 1.00 67.31 205 ILE A N 1
ATOM 1698 C CA . ILE A 1 205 ? 34.547 2.861 -42.764 1.00 67.31 205 ILE A CA 1
ATOM 1699 C C . ILE A 1 205 ? 33.501 3.795 -42.147 1.00 67.31 205 ILE A C 1
ATOM 1701 O O . ILE A 1 205 ? 33.375 3.863 -40.923 1.00 67.31 205 ILE A O 1
ATOM 1705 N N . THR A 1 206 ? 32.693 4.447 -42.985 1.00 66.12 206 THR A N 1
ATOM 1706 C CA . THR A 1 206 ? 31.575 5.285 -42.533 1.00 66.12 206 THR A CA 1
ATOM 1707 C C . THR A 1 206 ? 30.550 4.464 -41.750 1.00 66.12 206 THR A C 1
ATOM 1709 O O . THR A 1 206 ? 30.105 4.890 -40.686 1.00 66.12 206 THR A O 1
ATOM 1712 N N . LEU A 1 207 ? 30.231 3.249 -42.207 1.00 64.75 207 LEU A N 1
ATOM 1713 C CA . LEU A 1 207 ? 29.327 2.340 -41.502 1.00 64.75 207 LEU A CA 1
ATOM 1714 C C . LEU A 1 207 ? 29.855 1.965 -40.108 1.00 64.75 207 LEU A C 1
ATOM 1716 O O . LEU A 1 207 ? 29.123 2.069 -39.124 1.00 64.75 207 LEU A O 1
ATOM 1720 N N . ILE A 1 208 ? 31.127 1.571 -40.008 1.00 66.62 208 ILE A N 1
ATOM 1721 C CA . ILE A 1 208 ? 31.766 1.220 -38.728 1.00 66.62 208 ILE A CA 1
ATOM 1722 C C . ILE A 1 208 ? 31.766 2.428 -37.779 1.00 66.62 208 ILE A C 1
ATOM 1724 O O . ILE A 1 208 ? 31.456 2.287 -36.593 1.00 66.62 208 ILE A O 1
ATOM 1728 N N . GLY A 1 209 ? 32.053 3.624 -38.297 1.00 65.44 209 GLY A N 1
ATOM 1729 C CA . GLY A 1 209 ? 32.037 4.863 -37.525 1.00 65.44 209 GLY A CA 1
ATOM 1730 C C . GLY A 1 209 ? 30.647 5.241 -37.002 1.00 65.44 209 GLY A C 1
ATOM 1731 O O . GLY A 1 209 ? 30.522 5.638 -35.843 1.00 65.44 209 GLY A O 1
ATOM 1732 N N . VAL A 1 210 ? 29.595 5.062 -37.807 1.00 63.44 210 VAL A N 1
ATOM 1733 C CA . VAL A 1 210 ? 28.198 5.296 -37.397 1.00 63.44 210 VAL A CA 1
ATOM 1734 C C . VAL A 1 210 ? 27.749 4.288 -36.339 1.00 63.44 210 VAL A C 1
ATOM 1736 O O . VAL A 1 210 ? 27.152 4.687 -35.337 1.00 63.44 210 VAL A O 1
ATOM 1739 N N . ILE A 1 211 ? 28.079 3.001 -36.497 1.00 63.66 211 ILE A N 1
ATOM 1740 C CA . ILE A 1 211 ? 27.785 1.968 -35.489 1.00 63.66 211 ILE A CA 1
ATOM 1741 C C . ILE A 1 211 ? 28.470 2.317 -34.162 1.00 63.66 211 ILE A C 1
ATOM 1743 O O . ILE A 1 211 ? 27.829 2.304 -33.111 1.00 63.66 211 ILE A O 1
ATOM 1747 N N . TYR A 1 212 ? 29.746 2.700 -34.203 1.00 64.25 212 TYR A N 1
ATOM 1748 C CA . TYR A 1 212 ? 30.503 3.081 -33.013 1.00 64.25 212 TYR A CA 1
ATOM 1749 C C . TYR A 1 212 ? 29.946 4.332 -32.319 1.00 64.25 212 TYR A C 1
ATOM 1751 O O . TYR A 1 212 ? 29.742 4.312 -31.105 1.00 64.25 212 TYR A O 1
ATOM 1759 N N . LEU A 1 213 ? 29.661 5.406 -33.068 1.00 61.53 213 LEU A N 1
ATOM 1760 C CA . LEU A 1 213 ? 29.055 6.626 -32.521 1.00 61.53 213 LEU A CA 1
ATOM 1761 C C . LEU A 1 213 ? 27.712 6.333 -31.863 1.00 61.53 213 LEU A C 1
ATOM 1763 O O . LEU A 1 213 ? 27.414 6.878 -30.804 1.00 61.53 213 LEU A O 1
ATOM 1767 N N . THR A 1 214 ? 26.940 5.428 -32.454 1.00 57.69 214 THR A N 1
ATOM 1768 C CA . THR A 1 214 ? 25.649 5.034 -31.906 1.00 57.69 214 THR A CA 1
ATOM 1769 C C . THR A 1 214 ? 25.810 4.236 -30.609 1.00 57.69 214 THR A C 1
ATOM 1771 O O . THR A 1 214 ? 25.140 4.533 -29.624 1.00 57.69 214 THR A O 1
ATOM 1774 N N . ILE A 1 215 ? 26.758 3.294 -30.540 1.00 60.09 215 ILE A N 1
ATOM 1775 C CA . ILE A 1 215 ? 27.097 2.568 -29.299 1.00 60.09 215 ILE A CA 1
ATOM 1776 C C . ILE A 1 215 ? 27.615 3.525 -28.212 1.00 60.09 215 ILE A C 1
ATOM 1778 O O . ILE A 1 215 ? 27.305 3.343 -27.033 1.00 60.09 215 ILE A O 1
ATOM 1782 N N . ALA A 1 216 ? 28.407 4.534 -28.579 1.00 59.84 216 ALA A N 1
ATOM 1783 C CA . ALA A 1 216 ? 28.931 5.527 -27.643 1.00 59.84 216 ALA A CA 1
ATOM 1784 C C . ALA A 1 216 ? 27.828 6.457 -27.114 1.00 59.84 216 ALA A C 1
ATOM 1786 O O . ALA A 1 216 ? 27.770 6.691 -25.907 1.00 59.84 216 ALA A O 1
ATOM 1787 N N . PHE A 1 217 ? 26.926 6.909 -27.994 1.00 57.31 217 PHE A N 1
ATOM 1788 C CA . PHE A 1 217 ? 25.741 7.693 -27.640 1.00 57.31 217 PHE A CA 1
ATOM 1789 C C . PHE A 1 217 ? 24.795 6.903 -26.725 1.00 57.31 217 PHE A C 1
ATOM 1791 O O . PHE A 1 217 ? 24.307 7.443 -25.739 1.00 57.31 217 PHE A O 1
ATOM 1798 N N . PHE A 1 218 ? 24.600 5.604 -26.977 1.00 54.72 218 PHE A N 1
ATOM 1799 C CA . PHE A 1 218 ? 23.766 4.746 -26.128 1.00 54.72 218 PHE A CA 1
ATOM 1800 C C . PHE A 1 218 ? 24.357 4.430 -24.754 1.00 54.72 218 PHE A C 1
ATOM 1802 O O . PHE A 1 218 ? 23.605 4.123 -23.835 1.00 54.72 218 PHE A O 1
ATOM 1809 N N . ASN A 1 219 ? 25.678 4.501 -24.600 1.00 56.69 219 ASN A N 1
ATOM 1810 C CA . ASN A 1 219 ? 26.352 4.226 -23.329 1.00 56.69 219 ASN A CA 1
ATOM 1811 C C . ASN A 1 219 ? 26.737 5.494 -22.553 1.00 56.69 219 ASN A C 1
ATOM 1813 O O . ASN A 1 219 ? 27.515 5.394 -21.605 1.00 56.69 219 ASN A O 1
ATOM 1817 N N . ASP A 1 220 ? 26.263 6.673 -22.977 1.00 54.84 220 ASP A N 1
ATOM 1818 C CA . ASP A 1 220 ? 26.586 7.977 -22.374 1.00 54.84 220 ASP A CA 1
ATOM 1819 C C . ASP A 1 220 ? 28.106 8.216 -22.206 1.00 54.84 220 ASP A C 1
ATOM 1821 O O . ASP A 1 220 ? 28.593 8.939 -21.331 1.00 54.84 220 ASP A O 1
ATOM 1825 N N . LYS A 1 221 ? 28.909 7.573 -23.063 1.00 56.44 221 LYS A N 1
ATOM 1826 C CA . LYS A 1 221 ? 30.367 7.695 -23.043 1.00 56.44 221 LYS A CA 1
ATOM 1827 C C . LYS A 1 221 ? 30.762 8.903 -23.881 1.00 56.44 221 LYS A C 1
ATOM 1829 O O . LYS A 1 221 ? 30.454 8.967 -25.068 1.00 56.44 221 LYS A O 1
ATOM 1834 N N . LYS A 1 222 ? 31.515 9.840 -23.288 1.00 58.00 222 LYS A N 1
ATOM 1835 C CA . LYS A 1 222 ? 32.092 10.985 -24.015 1.00 58.00 222 LYS A CA 1
ATOM 1836 C C . LYS A 1 222 ? 32.899 10.488 -25.220 1.00 58.00 222 LYS A C 1
ATOM 1838 O O . LYS A 1 222 ? 33.931 9.834 -25.057 1.00 58.00 222 LYS A O 1
ATOM 1843 N N . VAL A 1 223 ? 32.438 10.819 -26.425 1.00 56.62 223 VAL A N 1
ATOM 1844 C CA . VAL A 1 223 ? 33.147 10.520 -27.673 1.00 56.62 223 VAL A CA 1
ATOM 1845 C C . VAL A 1 223 ? 34.437 11.341 -27.693 1.00 56.62 223 VAL A C 1
ATOM 1847 O O . VAL A 1 223 ? 34.399 12.570 -27.712 1.00 56.62 223 VAL A O 1
ATOM 1850 N N . LYS A 1 224 ? 35.601 10.681 -27.655 1.00 56.88 224 LYS A N 1
ATOM 1851 C CA . LYS A 1 224 ? 36.891 11.377 -27.773 1.00 56.88 224 LYS A CA 1
ATOM 1852 C C . LYS A 1 224 ? 37.098 11.838 -29.218 1.00 56.88 224 LYS A C 1
ATOM 1854 O O . LYS A 1 224 ? 36.941 11.054 -30.150 1.00 56.88 224 LYS A O 1
ATOM 1859 N N . LEU A 1 225 ? 37.521 13.088 -29.399 1.00 53.03 225 LEU A N 1
ATOM 1860 C CA . LEU A 1 225 ? 37.782 13.695 -30.713 1.00 53.03 225 LEU A CA 1
ATOM 1861 C C . LEU A 1 225 ? 38.782 12.885 -31.566 1.00 53.03 225 LEU A C 1
ATOM 1863 O O . LEU A 1 225 ? 38.725 12.914 -32.790 1.00 53.03 225 LEU A O 1
ATOM 1867 N N . SER A 1 226 ? 39.650 12.096 -30.923 1.00 57.12 226 SER A N 1
ATOM 1868 C CA . SER A 1 226 ? 40.603 11.187 -31.570 1.00 57.12 226 SER A CA 1
ATOM 1869 C C . SER A 1 226 ? 39.956 10.147 -32.491 1.00 57.12 226 SER A C 1
ATOM 1871 O O . SER A 1 226 ? 40.629 9.631 -33.373 1.00 57.12 226 SER A O 1
ATOM 1873 N N . TYR A 1 227 ? 38.668 9.832 -32.327 1.00 57.94 227 TYR A N 1
ATOM 1874 C CA . TYR A 1 227 ? 37.976 8.872 -33.195 1.00 57.94 227 TYR A CA 1
ATOM 1875 C C . TYR A 1 227 ? 37.569 9.466 -34.554 1.00 57.94 227 TYR A C 1
ATOM 1877 O O . TYR A 1 227 ? 37.421 8.715 -35.514 1.00 57.94 227 TYR A O 1
ATOM 1885 N N . LEU A 1 228 ? 37.475 10.798 -34.684 1.00 56.12 228 LEU A N 1
ATOM 1886 C CA . LEU A 1 228 ? 37.301 11.460 -35.986 1.00 56.12 228 LEU A CA 1
ATOM 1887 C C . LEU A 1 228 ? 38.533 11.286 -36.889 1.00 56.12 228 LEU A C 1
ATOM 1889 O O . LEU A 1 228 ? 38.401 11.311 -38.109 1.00 56.12 228 LEU A O 1
ATOM 1893 N N . LEU A 1 229 ? 39.711 11.019 -36.310 1.00 56.91 229 LEU A N 1
ATOM 1894 C CA . LEU A 1 229 ? 40.927 10.722 -37.075 1.00 56.91 229 LEU A CA 1
ATOM 1895 C C . LEU A 1 229 ? 40.809 9.429 -37.898 1.00 56.91 229 LEU A C 1
ATOM 1897 O O . LEU A 1 229 ? 41.519 9.287 -38.887 1.00 56.91 229 LEU A O 1
ATOM 1901 N N . ALA A 1 230 ? 39.887 8.517 -37.564 1.00 58.56 230 ALA A N 1
ATOM 1902 C CA . ALA A 1 230 ? 39.631 7.317 -38.367 1.00 58.56 230 ALA A CA 1
ATOM 1903 C C . ALA A 1 230 ? 39.027 7.631 -39.752 1.00 58.56 230 ALA A C 1
ATOM 1905 O O . ALA A 1 230 ? 39.138 6.815 -40.665 1.00 58.56 230 ALA A O 1
ATOM 1906 N N . TYR A 1 231 ? 38.438 8.819 -39.933 1.00 56.44 231 TYR A N 1
ATOM 1907 C CA . TYR A 1 231 ? 37.939 9.291 -41.228 1.00 56.44 231 TYR A CA 1
ATOM 1908 C C . TYR A 1 231 ? 39.031 9.940 -42.090 1.00 56.44 231 TYR A C 1
ATOM 1910 O O . TYR A 1 231 ? 38.835 10.121 -43.289 1.00 56.44 231 TYR A O 1
ATOM 1918 N N . VAL A 1 232 ? 40.200 10.260 -41.523 1.00 60.16 232 VAL A N 1
ATOM 1919 C CA . VAL A 1 232 ? 41.294 10.923 -42.251 1.00 60.16 232 VAL A CA 1
ATOM 1920 C C . VAL A 1 232 ? 41.903 10.021 -43.339 1.00 60.16 232 VAL A C 1
ATOM 1922 O O . VAL A 1 232 ? 42.024 10.494 -44.468 1.00 60.16 232 VAL A O 1
ATOM 1925 N N . PRO A 1 233 ? 42.225 8.730 -43.094 1.00 60.00 233 PRO A N 1
ATOM 1926 C CA . PRO A 1 233 ? 42.755 7.847 -44.137 1.00 60.00 233 PRO A CA 1
ATOM 1927 C C . PRO A 1 233 ? 41.842 7.672 -45.366 1.00 60.00 233 PRO A C 1
ATOM 1929 O O . PRO A 1 233 ? 42.344 7.809 -46.482 1.00 60.00 233 PRO A O 1
ATOM 1932 N N . PRO A 1 234 ? 40.522 7.420 -45.237 1.00 55.50 234 PRO A N 1
ATOM 1933 C CA . PRO A 1 234 ? 39.656 7.308 -46.410 1.00 55.50 234 PRO A CA 1
ATOM 1934 C C . PRO A 1 234 ? 39.431 8.642 -47.138 1.00 55.50 234 PRO A C 1
ATOM 1936 O O . PRO A 1 234 ? 39.314 8.636 -48.360 1.00 55.50 234 PRO A O 1
ATOM 1939 N N . ILE A 1 235 ? 39.446 9.787 -46.442 1.00 59.97 235 ILE A N 1
ATOM 1940 C CA . ILE A 1 235 ? 39.436 11.111 -47.093 1.00 59.97 235 ILE A CA 1
ATOM 1941 C C . ILE A 1 235 ? 40.728 11.325 -47.893 1.00 59.97 235 ILE A C 1
ATOM 1943 O O . ILE A 1 235 ? 40.671 11.772 -49.035 1.00 59.97 235 ILE A O 1
ATOM 1947 N N . LEU A 1 236 ? 41.887 10.958 -47.337 1.00 61.72 236 LEU A N 1
ATOM 1948 C CA . LEU A 1 236 ? 43.171 11.046 -48.037 1.00 61.72 236 LEU A CA 1
ATOM 1949 C C . LEU A 1 236 ? 43.228 10.134 -49.268 1.00 61.72 236 LEU A C 1
ATOM 1951 O O . LEU A 1 236 ? 43.750 10.557 -50.295 1.00 61.72 236 LEU A O 1
ATOM 1955 N N . LEU A 1 237 ? 42.660 8.925 -49.195 1.00 58.59 237 LEU A N 1
ATOM 1956 C CA . LEU A 1 237 ? 42.524 8.024 -50.348 1.00 58.59 237 LEU A CA 1
ATOM 1957 C C . LEU A 1 237 ? 41.584 8.585 -51.425 1.00 58.59 237 LEU A C 1
ATOM 1959 O O . LEU A 1 237 ? 41.836 8.425 -52.615 1.00 58.59 237 LEU A O 1
ATOM 1963 N N . PHE A 1 238 ? 40.510 9.266 -51.025 1.00 57.81 238 PHE A N 1
ATOM 1964 C CA . PHE A 1 238 ? 39.590 9.908 -51.964 1.00 57.81 238 PHE A CA 1
ATOM 1965 C C . PHE A 1 238 ? 40.240 11.115 -52.660 1.00 57.81 238 PHE A C 1
ATOM 1967 O O . PHE A 1 238 ? 40.126 11.273 -53.872 1.00 57.81 238 PHE A O 1
ATOM 1974 N N . VAL A 1 239 ? 40.984 11.936 -51.913 1.00 64.62 239 VAL A N 1
ATOM 1975 C CA . VAL A 1 239 ? 41.746 13.068 -52.464 1.00 64.62 239 VAL A CA 1
ATOM 1976 C C . VAL A 1 239 ? 42.873 12.583 -53.379 1.00 64.62 239 VAL A C 1
ATOM 1978 O O . VAL A 1 239 ? 43.047 13.132 -54.465 1.00 64.62 239 VAL A O 1
ATOM 1981 N N . SER A 1 240 ? 43.610 11.534 -53.000 1.00 58.53 240 SER A N 1
ATOM 1982 C CA . SER A 1 240 ? 44.678 10.984 -53.844 1.00 58.53 240 SER A CA 1
ATOM 1983 C C . SER A 1 240 ? 44.139 10.387 -55.143 1.00 58.53 240 SER A C 1
ATOM 1985 O O . SER A 1 240 ? 44.759 10.563 -56.187 1.00 58.53 240 SER A O 1
ATOM 1987 N N . TYR A 1 241 ? 42.956 9.770 -55.117 1.00 58.12 241 TYR A N 1
ATOM 1988 C CA . TYR A 1 241 ? 42.267 9.312 -56.321 1.00 58.12 241 TYR A CA 1
ATOM 1989 C C . TYR A 1 241 ? 41.966 10.464 -57.298 1.00 58.12 241 TYR A C 1
ATOM 1991 O O . TYR A 1 241 ? 42.231 10.332 -58.492 1.00 58.12 241 TYR A O 1
A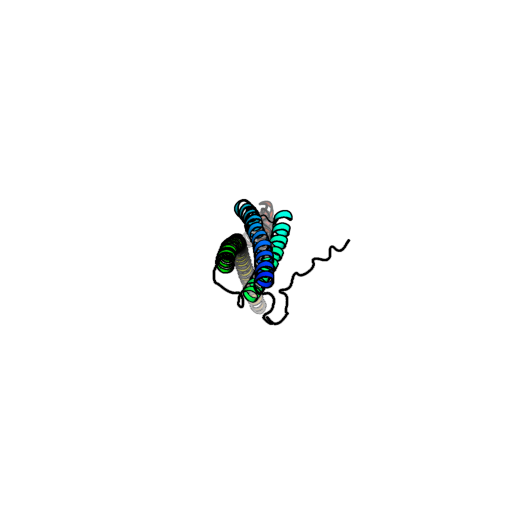TOM 1999 N N . PHE A 1 242 ? 41.491 11.615 -56.805 1.00 56.44 242 PHE A N 1
ATOM 2000 C CA . PHE A 1 242 ? 41.276 12.804 -57.643 1.00 56.44 242 PHE A CA 1
ATOM 2001 C C . PHE A 1 242 ? 42.580 13.386 -58.201 1.00 56.44 242 PHE A C 1
ATOM 2003 O O . PHE A 1 242 ? 42.592 13.844 -59.337 1.00 56.44 242 PHE A O 1
ATOM 2010 N N . ILE A 1 243 ? 43.678 13.327 -57.443 1.00 57.97 243 ILE A N 1
ATOM 2011 C CA . ILE A 1 243 ? 45.003 13.782 -57.898 1.00 57.97 243 ILE A CA 1
ATOM 2012 C C . ILE A 1 243 ? 45.587 12.852 -58.974 1.00 57.97 243 ILE A C 1
ATOM 2014 O O . ILE A 1 243 ? 46.306 13.316 -59.845 1.00 57.97 243 ILE A O 1
ATOM 2018 N N . ILE A 1 244 ? 45.301 11.549 -58.922 1.00 53.78 244 ILE A N 1
ATOM 2019 C CA . ILE A 1 244 ? 45.814 10.561 -59.891 1.00 53.78 244 ILE A CA 1
ATOM 2020 C C . ILE A 1 244 ? 45.045 10.607 -61.226 1.00 53.78 244 ILE A C 1
ATOM 2022 O O . ILE A 1 244 ? 45.549 10.129 -62.243 1.00 53.78 244 ILE A O 1
ATOM 2026 N N . ILE A 1 245 ? 43.821 11.140 -61.224 1.00 50.38 245 ILE A N 1
ATOM 2027 C CA . ILE A 1 245 ? 42.948 11.222 -62.409 1.00 50.38 245 ILE A CA 1
ATOM 2028 C C . ILE A 1 245 ? 42.924 12.612 -63.050 1.00 50.38 245 ILE A C 1
ATOM 2030 O O . ILE A 1 245 ? 42.609 12.698 -64.239 1.00 50.38 245 ILE A O 1
ATOM 2034 N N . ALA A 1 246 ? 43.240 13.665 -62.292 1.00 44.16 246 ALA A N 1
ATOM 2035 C CA . ALA A 1 246 ? 43.543 14.993 -62.826 1.00 44.16 246 ALA A CA 1
ATOM 2036 C C . ALA A 1 246 ? 44.876 14.993 -63.591 1.00 44.16 246 ALA A C 1
ATOM 2038 O O . ALA A 1 246 ? 44.943 15.700 -64.622 1.00 44.16 246 ALA A O 1
#

Nearest PDB structures (foldseek):
  7uw5-assembly1_A  TM=2.853E-01  e=8.256E+00  Escherichia coli K-12

Solvent-accessible surface area (backbone atoms only — not comparable to full-atom values): 13991 Å² total; per-residue (Å²): 136,85,78,80,76,75,80,86,67,80,83,88,68,78,89,74,94,78,53,70,68,63,54,51,50,52,49,52,52,54,51,51,58,48,38,57,52,37,51,48,48,40,50,55,43,48,51,52,39,52,49,66,69,73,49,71,91,53,102,44,70,68,56,54,51,52,50,52,51,47,55,52,50,53,53,51,48,51,54,52,50,54,53,47,55,62,70,53,70,83,52,72,68,62,70,70,54,23,53,51,51,54,52,40,51,50,36,48,53,52,32,50,54,44,51,51,54,41,52,56,49,55,51,53,50,52,49,54,52,51,51,54,51,51,52,51,50,53,54,51,51,52,52,51,52,51,52,50,51,52,50,52,53,52,50,53,52,50,50,52,52,51,52,52,47,51,50,53,50,51,52,50,54,54,52,50,66,54,45,72,76,72,62,89,53,67,70,59,56,51,54,51,52,53,50,54,51,51,53,47,52,43,46,51,53,50,51,54,50,53,53,49,52,49,56,30,63,75,64,75,46,83,81,61,75,74,62,62,57,70,54,47,63,52,50,51,53,52,52,49,52,53,64,75,73,106

Radius of gyration: 44.9 Å; Cα contacts (8 Å, |Δi|>4): 81; chains: 1; bounding box: 88×35×118 Å

pLDDT: mean 73.2, std 16.43, range [30.25, 96.0]

Secondary structure (DSSP, 8-state):
--------PPP-----SS-HHHHHHHHHHHHHHHHHHHHHHHHHHHHHHHHHHH------HHHHHHHHHHHHHHHHHHHHHHHHHHHHTTS--SHHHHHHHHHHHHHHHHHHHHHHHHHHHHHHHHHHHHHHHHHHHHHHHHHHHHHHHHHHHHHHHHHHHHHHHHHHHHHHHHHHHHHTTT---HHHHHHHHHHHHHHHHHHHHHHHHHHHHHHHHHTT----GGGGGGGHHHHHHHHHHHHHH-

Mean predicted aligned error: 17.21 Å